Protein AF-A0A9C8KAA1-F1 (afdb_monomer)

Radius of gyration: 42.4 Å; Cα contacts (8 Å, |Δi|>4): 411; chains: 1; bounding box: 83×45×125 Å

Mean predicted aligned error: 14.25 Å

Solvent-accessible surface area (backbone atoms only — not comparable to full-atom values): 15475 Å² total; per-residue (Å²): 101,69,48,82,44,82,51,71,67,42,77,56,26,32,35,48,73,51,78,87,67,56,46,98,90,36,65,62,65,44,56,40,80,81,46,42,42,69,46,98,87,72,51,76,41,62,34,81,91,49,46,88,51,55,89,51,43,42,85,44,63,46,80,50,79,64,45,76,46,78,54,87,80,86,86,78,88,87,74,88,73,95,70,82,70,80,70,76,84,52,64,55,88,84,77,44,46,65,87,66,56,39,65,50,73,69,53,65,72,74,44,59,77,81,54,49,54,70,34,51,29,33,41,50,18,53,58,38,42,52,50,53,55,51,53,46,73,76,68,61,43,71,90,31,21,45,78,79,38,88,54,101,55,38,38,31,34,28,30,45,29,37,45,65,68,62,44,79,47,77,44,76,50,58,45,101,83,73,41,77,44,99,70,78,43,71,50,74,52,74,46,51,60,47,79,42,85,75,47,65,30,12,20,63,86,72,50,42,81,92,39,50,57,39,68,42,50,59,22,67,16,49,70,48,27,49,51,50,50,54,50,51,53,50,56,49,46,52,64,53,50,57,39,40,28,29,27,76,90,54,84,54,79,44,71,38,79,53,88,128

Structure (mmCIF, N/CA/C/O backbone):
data_AF-A0A9C8KAA1-F1
#
_entry.id   AF-A0A9C8KAA1-F1
#
loop_
_atom_site.group_PDB
_atom_site.id
_atom_site.type_symbol
_atom_site.label_atom_id
_atom_site.label_alt_id
_atom_site.label_comp_id
_atom_site.label_asym_id
_atom_site.label_entity_id
_atom_site.label_seq_id
_atom_site.pdbx_PDB_ins_code
_atom_site.Cartn_x
_atom_site.Cartn_y
_atom_site.Cartn_z
_atom_site.occupancy
_atom_site.B_iso_or_equiv
_atom_site.auth_seq_id
_atom_site.auth_comp_id
_atom_site.auth_asym_id
_atom_site.auth_atom_id
_atom_site.pdbx_PDB_model_num
ATOM 1 N N . MET A 1 1 ? -31.846 -10.246 32.676 1.00 62.78 1 MET A N 1
ATOM 2 C CA . MET A 1 1 ? -30.497 -10.526 33.234 1.00 62.78 1 MET A CA 1
ATOM 3 C C . MET A 1 1 ? -30.621 -10.478 34.757 1.00 62.78 1 MET A C 1
ATOM 5 O O . MET A 1 1 ? -31.473 -9.734 35.224 1.00 62.78 1 MET A O 1
ATOM 9 N N . LYS A 1 2 ? -29.893 -11.291 35.532 1.00 69.31 2 LYS A N 1
ATOM 10 C CA . LYS A 1 2 ? -30.002 -11.294 37.007 1.00 69.31 2 LYS A CA 1
ATOM 11 C C . LYS A 1 2 ? -28.698 -10.791 37.616 1.00 69.31 2 LYS A C 1
ATOM 13 O O . LYS A 1 2 ? -27.635 -11.246 37.199 1.00 69.31 2 LYS A O 1
ATOM 18 N N . LYS A 1 3 ? -28.777 -9.858 38.564 1.00 75.88 3 LYS A N 1
ATOM 19 C CA . LYS A 1 3 ? -27.616 -9.391 39.329 1.00 75.88 3 LYS A CA 1
ATOM 20 C C . LYS A 1 3 ? -27.460 -10.276 40.560 1.00 75.88 3 LYS A C 1
ATOM 22 O O . LYS A 1 3 ? -28.444 -10.531 41.247 1.00 75.88 3 LYS A O 1
ATOM 27 N N . ILE A 1 4 ? -26.238 -10.726 40.836 1.00 79.25 4 ILE A N 1
ATOM 28 C CA . ILE A 1 4 ? -25.913 -11.382 42.106 1.00 79.25 4 ILE A CA 1
ATOM 29 C C . ILE A 1 4 ? -25.674 -10.277 43.131 1.00 79.25 4 ILE A C 1
ATOM 31 O O . ILE A 1 4 ? -24.762 -9.463 42.961 1.00 79.25 4 ILE A O 1
ATOM 35 N N . VAL A 1 5 ? -26.500 -10.235 44.171 1.00 81.19 5 VAL A N 1
ATOM 36 C CA . VAL A 1 5 ? -26.322 -9.330 45.305 1.00 81.19 5 VAL A CA 1
ATOM 37 C C . VAL A 1 5 ? -25.808 -10.150 46.480 1.00 81.19 5 VAL A C 1
ATOM 39 O O . VAL A 1 5 ? -26.487 -11.062 46.953 1.00 81.19 5 VAL A O 1
ATOM 42 N N . ARG A 1 6 ? -24.587 -9.829 46.928 1.00 80.00 6 ARG A N 1
ATOM 43 C CA . ARG A 1 6 ? -23.978 -10.466 48.098 1.00 80.00 6 ARG A CA 1
ATOM 44 C C . ARG A 1 6 ? -24.681 -9.997 49.358 1.00 80.00 6 ARG A C 1
ATOM 46 O O . ARG A 1 6 ? -24.763 -8.793 49.598 1.00 80.00 6 ARG A O 1
ATOM 53 N N . GLN A 1 7 ? -25.167 -10.944 50.146 1.00 80.56 7 GLN A N 1
ATOM 54 C CA . GLN A 1 7 ? -25.784 -10.647 51.432 1.00 80.56 7 GLN A CA 1
ATOM 55 C C . GLN A 1 7 ? -24.721 -10.563 52.538 1.00 80.56 7 GLN A C 1
ATOM 57 O O . GLN A 1 7 ? -23.692 -11.240 52.443 1.00 80.56 7 GLN A O 1
ATOM 62 N N . PRO A 1 8 ? -24.924 -9.722 53.569 1.00 83.44 8 PRO A N 1
ATOM 63 C CA . PRO A 1 8 ? -24.050 -9.716 54.735 1.00 83.44 8 PRO A CA 1
ATOM 64 C C . PRO A 1 8 ? -24.101 -11.072 55.454 1.00 83.44 8 PRO A C 1
ATOM 66 O O . PRO A 1 8 ? -25.088 -11.802 5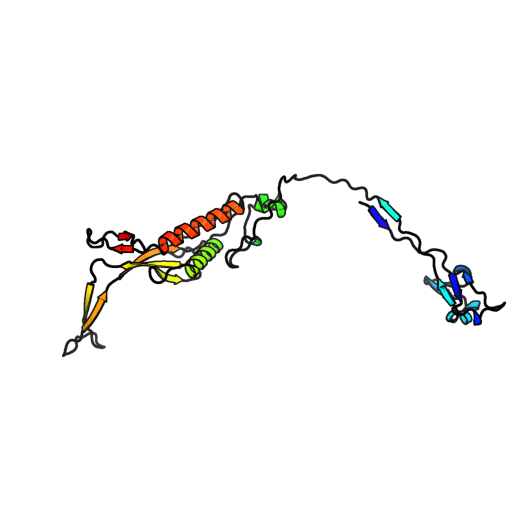5.377 1.00 83.44 8 PRO A O 1
ATOM 69 N N . ASN A 1 9 ? -23.030 -11.417 56.167 1.00 84.25 9 ASN A N 1
ATOM 70 C CA . ASN A 1 9 ? -23.061 -12.585 57.042 1.00 84.25 9 ASN A CA 1
ATOM 71 C C . ASN A 1 9 ? -23.990 -12.319 58.238 1.00 84.25 9 ASN A C 1
ATOM 73 O O . ASN A 1 9 ? -24.192 -11.176 58.647 1.00 84.25 9 ASN A O 1
ATOM 77 N N . ILE A 1 10 ? -24.531 -13.388 58.814 1.00 82.69 10 ILE A N 1
ATOM 78 C CA . ILE A 1 10 ? -25.394 -13.344 59.999 1.00 82.69 10 ILE A CA 1
ATOM 79 C C . ILE A 1 10 ? -24.749 -14.110 61.156 1.00 82.69 10 ILE A C 1
ATOM 81 O O . ILE A 1 10 ? -23.737 -14.787 60.983 1.00 82.69 10 ILE A O 1
ATOM 85 N N . ASN A 1 11 ? -25.332 -14.005 62.353 1.00 82.75 11 ASN A N 1
ATOM 86 C CA . ASN A 1 11 ? -24.913 -14.757 63.545 1.00 82.75 11 ASN A CA 1
ATOM 87 C C . ASN A 1 11 ? -23.426 -14.599 63.904 1.00 82.75 11 ASN A C 1
ATOM 89 O O . ASN A 1 11 ? -22.717 -15.584 64.132 1.00 82.75 11 ASN A O 1
ATOM 93 N N . HIS A 1 12 ? -22.954 -13.354 63.962 1.00 84.81 12 HIS A N 1
ATOM 94 C CA . HIS A 1 12 ? -21.607 -13.057 64.434 1.00 84.81 12 HIS A CA 1
ATOM 95 C C . HIS A 1 12 ? -21.445 -13.451 65.910 1.00 84.81 12 HIS A C 1
ATOM 97 O O . HIS A 1 12 ? -22.167 -12.962 66.786 1.00 84.81 12 HIS A O 1
ATOM 103 N N . ARG A 1 13 ? -20.481 -14.326 66.184 1.00 87.19 13 ARG A N 1
ATOM 104 C CA . ARG A 1 13 ? -20.179 -14.872 67.512 1.00 87.19 13 ARG A CA 1
ATOM 105 C C . ARG A 1 13 ? -18.686 -15.129 67.650 1.00 87.19 13 ARG A C 1
ATOM 107 O O . ARG A 1 13 ? -17.989 -15.293 66.654 1.00 87.19 13 ARG A O 1
ATOM 114 N N . PHE A 1 14 ? -18.216 -15.194 68.880 1.00 86.38 14 PHE A N 1
ATOM 115 C CA . PHE A 1 14 ? -16.848 -15.550 69.211 1.00 86.38 14 PHE A CA 1
ATOM 116 C C . PHE A 1 14 ? -16.830 -16.971 69.764 1.00 86.38 14 PHE A C 1
ATOM 118 O O . PHE A 1 1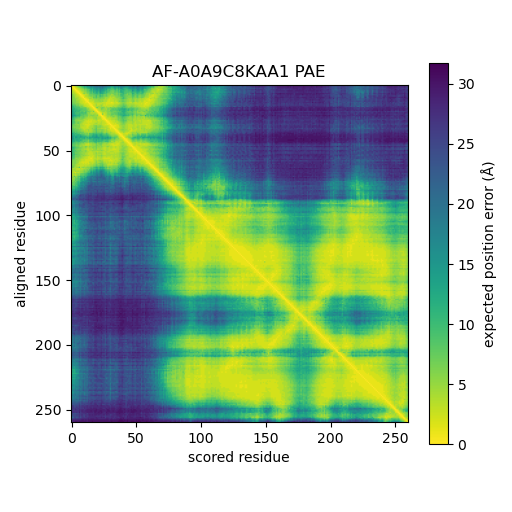4 ? -17.524 -17.268 70.735 1.00 86.38 14 PHE A O 1
ATOM 125 N N . GLU A 1 15 ? -16.077 -17.857 69.118 1.00 88.25 15 GLU A N 1
ATOM 126 C CA . GLU A 1 15 ? -15.899 -19.249 69.539 1.00 88.25 15 GLU A CA 1
ATOM 127 C C . GLU A 1 15 ? -14.488 -19.443 70.094 1.00 88.25 15 GLU A C 1
ATOM 129 O O . GLU A 1 15 ? -13.522 -18.914 69.544 1.00 88.25 15 GLU A O 1
ATOM 134 N N . LEU A 1 16 ? -14.370 -20.185 71.192 1.00 87.50 16 LEU A N 1
ATOM 135 C CA . LEU A 1 16 ? -13.090 -20.456 71.844 1.00 87.50 16 LEU A CA 1
ATOM 136 C C . LEU A 1 16 ? -12.161 -21.253 70.906 1.00 87.50 16 LEU A C 1
ATOM 138 O O . LEU A 1 16 ? -12.577 -22.252 70.321 1.00 87.50 16 LEU A O 1
ATOM 142 N N . VAL A 1 17 ? -10.895 -20.843 70.782 1.00 85.06 17 VAL A N 1
ATOM 143 C CA . VAL A 1 17 ? -9.924 -21.469 69.857 1.00 85.06 17 VAL A CA 1
ATOM 144 C C . VAL A 1 17 ? -9.536 -22.881 70.296 1.00 85.06 17 VAL A C 1
ATOM 146 O O . VAL A 1 17 ? -9.307 -23.757 69.465 1.00 85.06 17 VAL A O 1
ATOM 149 N N . SER A 1 18 ? -9.462 -23.118 71.608 1.00 81.69 18 SER A N 1
ATOM 150 C CA . SER A 1 18 ? -9.147 -24.434 72.164 1.00 81.69 18 SER A CA 1
ATOM 151 C C . SER A 1 18 ? -10.084 -24.784 73.308 1.00 81.69 18 SER A C 1
ATOM 153 O O . SER A 1 18 ? -10.077 -24.130 74.352 1.00 81.69 18 SER A O 1
ATOM 155 N N . ASP A 1 19 ? -10.815 -25.886 73.142 1.00 76.62 19 ASP A N 1
ATOM 156 C CA . ASP A 1 19 ? -11.744 -26.443 74.134 1.00 76.62 19 ASP A CA 1
ATOM 157 C C . ASP A 1 19 ? -11.084 -26.756 75.490 1.00 76.62 19 ASP A C 1
ATOM 159 O O . ASP A 1 19 ? -11.777 -26.895 76.496 1.00 76.62 19 ASP A O 1
ATOM 163 N N . SER A 1 20 ? -9.748 -26.832 75.549 1.00 77.19 20 SER A N 1
ATOM 164 C CA . SER A 1 20 ? -8.984 -27.032 76.787 1.00 77.19 20 SER A CA 1
ATOM 165 C C . SER A 1 20 ? -9.116 -25.888 77.795 1.00 77.19 20 SER A C 1
ATOM 167 O O . SER A 1 20 ? -8.870 -26.101 78.978 1.00 77.19 20 SER A O 1
ATOM 169 N N . PHE A 1 21 ? -9.461 -24.681 77.336 1.00 74.00 21 PHE A N 1
ATOM 170 C CA . PHE A 1 21 ? -9.622 -23.500 78.192 1.00 74.00 21 PHE A CA 1
ATOM 171 C C . PHE A 1 21 ? -11.071 -23.273 78.636 1.00 74.00 21 PHE A C 1
ATOM 173 O O . PHE A 1 21 ? -11.336 -22.319 79.363 1.00 74.00 21 PHE A O 1
ATOM 180 N N . ALA A 1 22 ? -12.008 -24.132 78.219 1.00 79.69 22 ALA A N 1
ATOM 181 C CA . ALA A 1 22 ? -13.409 -23.996 78.587 1.00 79.69 22 ALA A CA 1
ATOM 182 C C . ALA A 1 22 ? -13.599 -24.248 80.091 1.00 79.69 22 ALA A C 1
ATOM 184 O O . ALA A 1 22 ? -13.276 -25.321 80.606 1.00 79.69 22 ALA A O 1
ATOM 185 N N . SER A 1 23 ? -14.163 -23.267 80.790 1.00 80.38 23 SER A N 1
ATOM 186 C CA . SER A 1 23 ? -14.472 -23.335 82.220 1.00 80.38 23 SER A CA 1
ATOM 187 C C . SER A 1 23 ? -15.844 -22.711 82.489 1.00 80.38 23 SER A C 1
ATOM 189 O O . SER A 1 23 ? -16.498 -22.225 81.567 1.00 80.38 23 SER A O 1
ATOM 191 N N . SER A 1 24 ? -16.307 -22.719 83.742 1.00 74.62 24 SER A N 1
ATOM 192 C CA . SER A 1 24 ? -17.530 -21.994 84.124 1.00 74.62 24 SER A CA 1
ATOM 193 C C . SER A 1 24 ? -17.455 -20.500 83.801 1.00 74.62 24 SER A C 1
ATOM 195 O O . SER A 1 24 ? -18.481 -19.891 83.516 1.00 74.62 24 SER A O 1
ATOM 197 N N . ASP A 1 25 ? -16.242 -19.946 83.812 1.00 76.44 25 ASP A N 1
ATOM 198 C CA . ASP A 1 25 ? -15.978 -18.514 83.672 1.00 76.44 25 ASP A CA 1
ATOM 199 C C . ASP A 1 25 ? -15.564 -18.147 82.233 1.00 76.44 25 ASP A C 1
ATOM 201 O O . ASP A 1 25 ? -15.558 -16.977 81.860 1.00 76.44 25 ASP A O 1
ATOM 205 N N . ILE A 1 26 ? -15.237 -19.151 81.407 1.00 82.38 26 ILE A N 1
ATOM 206 C CA . ILE A 1 26 ? -14.830 -19.009 80.004 1.00 82.38 26 ILE A CA 1
ATOM 207 C C . ILE A 1 26 ? -15.801 -19.832 79.136 1.00 82.38 26 ILE A C 1
ATOM 209 O O . ILE A 1 26 ? -15.566 -21.026 78.900 1.00 82.38 26 ILE A O 1
ATOM 213 N N . PRO A 1 27 ? -16.919 -19.227 78.689 1.00 83.00 27 PRO A N 1
ATOM 214 C CA . PRO A 1 27 ? -17.934 -19.917 77.900 1.00 83.00 27 PRO A CA 1
ATOM 215 C C . PRO A 1 27 ? -17.410 -20.307 76.513 1.00 83.00 27 PRO A C 1
ATOM 217 O O . PRO A 1 27 ? -16.608 -19.623 75.905 1.00 83.00 27 PRO A O 1
ATOM 220 N N . ARG A 1 28 ? -17.904 -21.405 75.937 1.00 85.00 28 ARG A N 1
ATOM 221 C CA . ARG A 1 28 ? -17.419 -21.859 74.615 1.00 85.00 28 ARG A CA 1
ATOM 222 C C . ARG A 1 28 ? -17.786 -20.920 73.465 1.00 85.00 28 ARG A C 1
ATOM 224 O O . ARG A 1 28 ? -17.079 -20.871 72.461 1.00 85.00 28 ARG A O 1
ATOM 231 N N . VAL A 1 29 ? -18.913 -20.225 73.597 1.00 85.94 29 VAL A N 1
ATOM 232 C CA . VAL A 1 29 ? -19.469 -19.343 72.571 1.00 85.94 29 VAL A CA 1
ATOM 233 C C . VAL A 1 29 ? -19.971 -18.074 73.242 1.00 85.94 29 VAL A C 1
ATOM 235 O O . VAL A 1 29 ? -20.737 -18.152 74.200 1.00 85.94 29 VAL A O 1
ATOM 238 N N . MET A 1 30 ? -19.566 -16.923 72.712 1.00 85.12 30 MET A N 1
ATOM 239 C CA . MET A 1 30 ? -20.003 -15.605 73.169 1.00 85.12 30 MET A CA 1
ATOM 240 C C . MET A 1 30 ? -20.663 -14.836 72.015 1.00 85.12 30 MET A C 1
ATOM 242 O O . MET A 1 30 ? -20.053 -14.688 70.950 1.00 85.12 30 MET A O 1
ATOM 246 N N . PRO A 1 31 ? -21.900 -14.337 72.168 1.00 86.44 31 PRO A N 1
ATOM 247 C CA . PRO A 1 31 ? -22.550 -13.530 71.140 1.00 86.44 31 PRO A CA 1
ATOM 248 C C . PRO A 1 31 ? -21.834 -12.186 70.960 1.00 86.44 31 PRO A C 1
ATOM 250 O O . PRO A 1 31 ? -21.596 -11.479 71.935 1.00 86.44 31 PRO A O 1
ATOM 253 N N . LYS A 1 32 ? -21.542 -11.777 69.715 1.00 83.69 32 LYS A N 1
ATOM 254 C CA . LYS A 1 32 ? -20.772 -10.545 69.431 1.00 83.69 32 LYS A CA 1
ATOM 255 C C . LYS A 1 32 ? -21.352 -9.291 70.100 1.00 83.69 32 LYS A C 1
ATOM 257 O O . LYS A 1 32 ? -20.594 -8.466 70.594 1.00 83.69 32 LYS A O 1
ATOM 262 N N . HIS A 1 33 ? -22.677 -9.166 70.141 1.00 82.62 33 HIS A N 1
ATOM 263 C CA . HIS A 1 33 ? -23.380 -8.014 70.719 1.00 82.62 33 HIS A CA 1
ATOM 264 C C . HIS A 1 33 ? -23.272 -7.917 72.253 1.00 82.62 33 HIS A C 1
ATOM 266 O O . HIS A 1 33 ? -23.501 -6.850 72.816 1.00 82.62 33 HIS A O 1
ATOM 272 N N . GLU A 1 34 ? -22.928 -9.009 72.940 1.00 81.62 34 GLU A N 1
ATOM 273 C CA . GLU A 1 34 ? -22.775 -9.012 74.399 1.00 81.62 34 GLU A CA 1
ATOM 274 C C . GLU A 1 34 ? -21.376 -8.570 74.828 1.00 81.62 34 GLU A C 1
ATOM 276 O O . GLU A 1 34 ? -21.235 -7.920 75.863 1.00 81.62 34 GLU A O 1
ATOM 281 N N . ILE A 1 35 ? -20.358 -8.869 74.018 1.00 83.31 35 ILE A N 1
ATOM 282 C CA . ILE A 1 35 ? -18.942 -8.660 74.359 1.00 83.31 35 ILE A CA 1
ATOM 283 C C . ILE A 1 35 ? -18.282 -7.495 73.642 1.00 83.31 35 ILE A C 1
ATOM 285 O O . ILE A 1 35 ? -17.230 -7.044 74.088 1.00 83.31 35 ILE A O 1
ATOM 289 N N . MET A 1 36 ? -18.868 -7.006 72.553 1.00 82.06 36 MET A N 1
ATOM 290 C CA . MET A 1 36 ? -18.344 -5.853 71.833 1.00 82.06 36 MET A CA 1
ATOM 291 C C . MET A 1 36 ? -19.140 -4.600 72.176 1.00 82.06 36 MET A C 1
ATOM 293 O O . MET A 1 36 ? -20.358 -4.648 72.353 1.00 82.06 36 MET A O 1
ATOM 297 N N . GLU A 1 37 ? -18.439 -3.482 72.254 1.00 84.00 37 GLU A N 1
ATOM 298 C CA . GLU A 1 37 ? -19.003 -2.142 72.337 1.00 84.00 37 GLU A CA 1
ATOM 299 C C . GLU A 1 37 ? -18.506 -1.305 71.162 1.00 84.00 37 GLU A C 1
ATOM 301 O O . GLU A 1 37 ? -17.410 -1.519 70.633 1.00 84.00 37 GLU A O 1
ATOM 306 N N . GLU A 1 38 ? -19.354 -0.384 70.724 1.00 80.81 38 GLU A N 1
ATOM 307 C CA . GLU A 1 38 ? -19.032 0.577 69.682 1.00 80.81 38 GLU A CA 1
ATOM 308 C C . GLU A 1 38 ? -18.882 1.947 70.341 1.00 80.81 38 GLU A C 1
ATOM 310 O O . GLU A 1 38 ? -19.811 2.438 70.984 1.00 80.81 38 GLU A O 1
ATOM 315 N N . ASN A 1 39 ? -17.696 2.540 70.217 1.00 75.75 39 ASN A N 1
ATOM 316 C CA . ASN A 1 39 ? -17.434 3.882 70.731 1.00 75.75 39 ASN A CA 1
ATOM 317 C C . ASN A 1 39 ? -18.040 4.947 69.802 1.00 75.75 39 ASN A C 1
ATOM 319 O O . ASN A 1 39 ? -18.341 4.666 68.644 1.00 75.75 39 ASN A O 1
ATOM 323 N N . GLU A 1 40 ? -18.155 6.191 70.280 1.00 71.81 40 GLU A N 1
ATOM 324 C CA . GLU A 1 40 ? -18.738 7.325 69.531 1.00 71.81 40 GLU A CA 1
ATOM 325 C C . GLU A 1 40 ? -18.075 7.578 68.159 1.00 71.81 40 GLU A C 1
ATOM 327 O O . GLU A 1 40 ? -18.718 8.094 67.247 1.00 71.81 40 GLU A O 1
ATOM 332 N N . ASP A 1 41 ? -16.825 7.138 67.983 1.00 72.31 41 ASP A N 1
ATOM 333 C CA . ASP A 1 41 ? -16.061 7.218 66.731 1.00 72.31 41 ASP A CA 1
ATOM 334 C C . ASP A 1 41 ? -16.295 6.027 65.767 1.00 72.31 41 ASP A C 1
ATOM 336 O O . ASP A 1 41 ? -15.579 5.877 64.774 1.00 72.31 41 ASP A O 1
ATOM 340 N N . GLY A 1 42 ? -17.253 5.136 66.054 1.00 68.19 42 GLY A N 1
ATOM 341 C CA . GLY A 1 42 ? -17.556 3.945 65.241 1.00 68.19 42 GLY A CA 1
ATOM 342 C C . GLY A 1 42 ? -16.530 2.811 65.373 1.00 68.19 42 GLY A C 1
ATOM 343 O O . GLY A 1 42 ? -16.501 1.877 64.566 1.00 68.19 42 GLY A O 1
ATOM 344 N N . TYR A 1 43 ? -15.647 2.879 66.374 1.00 71.62 43 TYR A N 1
ATOM 345 C CA . TYR A 1 43 ? -14.683 1.817 66.650 1.00 71.62 43 TYR A CA 1
ATOM 346 C C . TYR A 1 43 ? -15.344 0.702 67.463 1.00 71.62 43 TYR A C 1
ATOM 348 O O . TYR A 1 43 ? -15.742 0.917 68.607 1.00 71.62 43 TYR A O 1
ATOM 356 N N . CYS A 1 44 ? -15.421 -0.495 66.880 1.00 74.12 44 CYS A N 1
ATOM 357 C CA . CYS A 1 44 ? -15.918 -1.695 67.549 1.00 74.12 44 CYS A CA 1
ATOM 358 C C . CYS A 1 44 ? -14.772 -2.417 68.278 1.00 74.12 44 CYS A C 1
ATOM 360 O O . CYS A 1 44 ? -13.857 -2.940 67.636 1.00 74.12 44 CYS A O 1
ATOM 362 N N . GLY A 1 45 ? -14.834 -2.477 69.608 1.00 81.44 45 GLY A N 1
ATOM 363 C CA . GLY A 1 45 ? -13.850 -3.153 70.455 1.00 81.44 45 GLY A CA 1
ATOM 364 C C . GLY A 1 45 ? -14.499 -4.114 71.447 1.00 81.44 45 GLY A C 1
ATOM 365 O O . GLY A 1 45 ? -15.702 -4.062 71.676 1.00 81.44 45 GLY A O 1
ATOM 366 N N . TRP A 1 46 ? -13.704 -5.003 72.045 1.00 84.38 46 TRP A N 1
ATOM 367 C CA . TRP A 1 46 ? -14.162 -5.792 73.191 1.00 84.38 46 TRP A CA 1
ATOM 368 C C . TRP A 1 46 ? -14.386 -4.865 74.386 1.00 84.38 46 TRP A C 1
ATOM 370 O O . TRP A 1 46 ? -13.504 -4.057 74.690 1.00 84.38 46 TRP A O 1
ATOM 380 N N . LYS A 1 47 ? -15.511 -5.036 75.085 1.00 84.69 47 LYS A N 1
ATOM 381 C CA . LYS A 1 47 ? -15.787 -4.372 76.364 1.00 84.69 47 LYS A CA 1
ATOM 382 C C . LYS A 1 47 ? -14.648 -4.627 77.342 1.00 84.69 47 LYS A C 1
ATOM 384 O O . LYS A 1 47 ? -14.076 -5.723 77.361 1.00 84.69 47 LYS A O 1
ATOM 389 N N . GLU A 1 48 ? -14.347 -3.644 78.185 1.00 81.94 48 GLU A N 1
ATOM 390 C CA . GLU A 1 48 ? -13.231 -3.722 79.139 1.00 81.94 48 GLU A CA 1
ATOM 391 C C . GLU A 1 48 ? -13.263 -4.996 79.999 1.00 81.94 48 GLU A C 1
ATOM 393 O O . GLU A 1 48 ? -12.225 -5.630 80.200 1.00 81.94 48 GLU A O 1
ATOM 398 N N . GLU A 1 49 ? -14.459 -5.432 80.403 1.00 83.06 49 GLU A N 1
ATOM 399 C CA . GLU A 1 49 ? -14.696 -6.638 81.205 1.00 83.06 49 GLU A CA 1
ATOM 400 C C . GLU A 1 49 ? -14.200 -7.922 80.523 1.00 83.06 49 GLU A C 1
ATOM 402 O O . GLU A 1 49 ? -13.686 -8.816 81.190 1.00 83.06 49 GLU A O 1
ATOM 407 N N . PHE A 1 50 ? -14.282 -8.006 79.192 1.00 82.19 50 PHE A N 1
ATOM 408 C CA . PHE A 1 50 ? -13.948 -9.207 78.416 1.00 82.19 50 PHE A CA 1
ATOM 409 C C . PHE A 1 50 ? -12.632 -9.085 77.641 1.00 82.19 50 PHE A C 1
ATOM 411 O O . PHE A 1 50 ? -12.187 -10.040 77.006 1.00 82.19 50 PHE A O 1
ATOM 418 N N . LYS A 1 51 ? -11.958 -7.933 77.714 1.00 82.25 51 LYS A N 1
ATOM 419 C CA . LYS A 1 51 ? -10.725 -7.637 76.966 1.00 82.25 51 LYS A CA 1
ATOM 420 C C . LYS A 1 51 ? -9.593 -8.634 77.234 1.00 82.25 51 LYS A C 1
ATOM 422 O O . LYS A 1 51 ? -8.806 -8.942 76.344 1.00 82.25 51 LYS A O 1
ATOM 427 N N . HIS A 1 52 ? -9.536 -9.177 78.448 1.00 81.88 52 HIS A N 1
ATOM 428 C CA . HIS A 1 52 ? -8.557 -10.188 78.851 1.00 81.88 52 HIS A CA 1
ATOM 429 C C . HIS A 1 52 ? -8.759 -11.555 78.167 1.00 81.88 52 HIS A C 1
ATOM 431 O O . HIS A 1 52 ? -7.823 -12.349 78.114 1.00 81.88 52 HIS A O 1
ATOM 437 N N . LEU A 1 53 ? -9.951 -11.819 77.621 1.00 83.06 53 LEU A N 1
ATOM 438 C CA . LEU A 1 53 ? -10.295 -13.059 76.920 1.00 83.06 53 LEU A CA 1
ATOM 439 C C . LEU A 1 53 ? -10.097 -12.965 75.404 1.00 83.06 53 LEU A C 1
ATOM 441 O O . LEU A 1 53 ? -10.154 -13.987 74.729 1.00 83.06 53 LEU A O 1
ATOM 445 N N . GLN A 1 54 ? -9.828 -11.776 74.860 1.00 82.50 54 GLN A N 1
ATOM 446 C CA . GLN A 1 54 ? -9.789 -11.514 73.417 1.00 82.50 54 GLN A CA 1
ATOM 447 C C . GLN A 1 54 ? -8.884 -12.479 72.629 1.00 82.50 54 GLN A C 1
ATOM 449 O O . GLN A 1 54 ? -9.220 -12.862 71.514 1.00 82.50 54 GLN A O 1
ATOM 454 N N . SER A 1 55 ? -7.740 -12.881 73.190 1.00 84.56 55 SER A N 1
ATOM 455 C CA . SER A 1 55 ? -6.784 -13.778 72.525 1.00 84.56 55 SER A CA 1
ATOM 456 C C . SER A 1 55 ? -7.218 -15.247 72.487 1.00 84.56 55 SER A C 1
ATOM 458 O O . SER A 1 55 ? -6.602 -16.037 71.774 1.00 84.56 55 SER A O 1
ATOM 460 N N . LEU A 1 56 ? -8.247 -15.626 73.253 1.00 85.06 56 LEU A N 1
ATOM 461 C CA . LEU A 1 56 ? -8.719 -17.006 73.381 1.00 85.06 56 LEU A CA 1
ATOM 462 C C . LEU A 1 56 ? -9.858 -17.350 72.415 1.00 85.06 56 LEU A C 1
ATOM 464 O O . LEU A 1 56 ? -10.222 -18.523 72.326 1.00 85.06 56 LEU A O 1
ATOM 468 N N . TYR A 1 57 ? -10.418 -16.365 71.708 1.00 86.94 57 TYR A N 1
ATOM 469 C CA . TYR A 1 57 ? -11.593 -16.542 70.857 1.00 86.94 57 TYR A CA 1
ATOM 470 C C . TYR A 1 57 ? -11.358 -16.075 69.419 1.00 86.94 57 TYR A C 1
ATOM 472 O O . TYR A 1 57 ? -10.674 -15.086 69.167 1.00 86.94 57 TYR A O 1
ATOM 480 N N . GLU A 1 58 ? -12.016 -16.749 68.480 1.00 87.50 58 GLU A N 1
ATOM 481 C CA . GLU A 1 58 ? -12.072 -16.395 67.063 1.00 87.50 58 GLU A CA 1
ATOM 482 C C . GLU A 1 58 ? -13.488 -15.970 66.660 1.00 87.50 58 GLU A C 1
ATOM 484 O O . GLU A 1 58 ? -14.477 -16.608 67.029 1.00 87.50 58 GLU A O 1
ATOM 489 N N . GLU A 1 59 ? -13.597 -14.897 65.870 1.00 86.88 59 GLU A N 1
ATOM 490 C CA . GLU A 1 59 ? -14.883 -14.465 65.319 1.00 86.88 59 GLU A CA 1
ATOM 491 C C . GLU A 1 59 ? -15.335 -15.426 64.210 1.00 86.88 59 GLU A C 1
ATOM 493 O O . GLU A 1 59 ? -14.667 -15.591 63.186 1.00 86.88 59 GLU A O 1
ATOM 498 N N . LYS A 1 60 ? -16.520 -16.016 64.384 1.00 87.88 60 LYS A N 1
ATOM 499 C CA . LYS A 1 60 ? -17.218 -16.793 63.360 1.00 87.88 60 LYS A CA 1
ATOM 500 C C . LYS A 1 60 ? -18.546 -16.141 63.002 1.00 87.88 60 LYS A C 1
ATOM 502 O O . LYS A 1 60 ? -19.204 -15.501 63.820 1.00 87.88 60 LYS A O 1
ATOM 507 N N . SER A 1 61 ? -18.934 -16.305 61.745 1.00 87.75 61 SER A N 1
ATOM 508 C CA . SER A 1 61 ? -20.210 -15.833 61.210 1.00 87.75 61 SER A CA 1
ATOM 509 C C . SER A 1 61 ? -20.742 -16.829 60.188 1.00 87.75 61 SER A C 1
ATOM 511 O O . SER A 1 61 ? -19.971 -17.554 59.551 1.00 87.75 61 SER A O 1
ATOM 513 N N . ASP A 1 62 ? -22.060 -16.863 60.037 1.00 87.50 62 ASP A N 1
ATOM 514 C CA . ASP A 1 62 ? -22.734 -17.745 59.096 1.00 87.50 62 ASP A CA 1
ATOM 515 C C . ASP A 1 62 ? -22.971 -16.983 57.786 1.00 87.50 62 ASP A C 1
ATOM 517 O O . ASP A 1 62 ? -23.516 -15.876 57.771 1.00 87.50 62 ASP A O 1
ATOM 521 N N . LYS A 1 63 ? -22.547 -17.568 56.661 1.00 83.81 63 LYS A N 1
ATOM 522 C CA . LYS A 1 63 ? -22.743 -16.968 55.335 1.00 83.81 63 LYS A CA 1
ATOM 523 C C . LYS A 1 63 ? -24.196 -17.125 54.901 1.00 83.81 63 LYS A C 1
ATOM 525 O O . LYS A 1 63 ? -24.722 -18.238 54.914 1.00 83.81 63 LYS A O 1
ATOM 530 N N . GLN A 1 64 ? -24.818 -16.037 54.460 1.00 81.69 64 GLN A N 1
ATOM 531 C CA . GLN A 1 64 ? -26.117 -16.100 53.792 1.00 81.69 64 GLN A CA 1
ATOM 532 C C . GLN A 1 64 ? -25.942 -16.413 52.298 1.00 81.69 64 GLN A C 1
ATOM 534 O O . GLN A 1 64 ? -24.939 -16.009 51.705 1.00 81.69 64 GLN A O 1
ATOM 539 N N . PRO A 1 65 ? -26.883 -17.146 51.676 1.00 82.44 65 PRO A N 1
ATOM 540 C CA . PRO A 1 65 ? -26.858 -17.362 50.237 1.00 82.44 65 PRO A CA 1
ATOM 541 C C . PRO A 1 65 ? -27.132 -16.049 49.492 1.00 82.44 65 PRO A C 1
ATOM 543 O O . PRO A 1 65 ? -28.016 -15.282 49.870 1.00 82.44 65 PRO A O 1
ATOM 546 N N . ASP A 1 66 ? -26.391 -15.808 48.411 1.00 82.88 66 ASP A N 1
ATOM 547 C CA . ASP A 1 66 ? -26.589 -14.632 47.563 1.00 82.88 66 ASP A CA 1
ATOM 548 C C . ASP A 1 66 ? -27.996 -14.625 46.938 1.00 82.88 66 ASP A C 1
ATOM 550 O O . ASP A 1 66 ? -28.517 -15.665 46.520 1.00 82.88 66 ASP A O 1
ATOM 554 N N . ILE A 1 67 ? -28.593 -13.436 46.813 1.00 82.44 67 ILE A N 1
ATOM 555 C CA . ILE A 1 67 ? -29.903 -13.261 46.174 1.00 82.44 67 ILE A CA 1
ATOM 556 C C . ILE A 1 67 ? -29.717 -12.818 44.722 1.00 82.44 67 ILE A C 1
ATOM 558 O O . ILE A 1 67 ? -28.850 -12.006 44.390 1.00 82.44 67 ILE A O 1
ATOM 562 N N . LEU A 1 68 ? -30.558 -13.367 43.843 1.00 79.69 68 LEU A N 1
ATOM 563 C CA . LEU A 1 68 ? -30.639 -12.970 42.444 1.00 79.69 68 LEU A CA 1
ATOM 564 C C . LEU A 1 68 ? -31.769 -11.963 42.243 1.00 79.69 68 LEU A C 1
ATOM 566 O O . LEU A 1 68 ? -32.940 -12.341 42.207 1.00 79.69 68 LEU A O 1
ATOM 570 N N . GLU A 1 69 ? -31.411 -10.704 42.030 1.00 79.69 69 GLU A N 1
ATOM 571 C CA . GLU A 1 69 ? -32.380 -9.661 41.697 1.00 79.69 69 GLU A CA 1
ATOM 572 C C . GLU A 1 69 ? -32.580 -9.578 40.173 1.00 79.69 69 GLU A C 1
ATOM 574 O O . GLU A 1 69 ? -31.596 -9.552 39.415 1.00 79.69 69 GLU A O 1
ATOM 579 N N . PRO A 1 70 ? -33.835 -9.572 39.683 1.00 77.75 70 PRO A N 1
ATOM 580 C CA . PRO A 1 70 ? -34.112 -9.378 38.268 1.00 77.75 70 PRO A CA 1
ATOM 581 C C . PRO A 1 70 ? -33.803 -7.932 37.871 1.00 77.75 70 PRO A C 1
ATOM 583 O O . PRO A 1 70 ? -34.330 -6.988 38.448 1.00 77.75 70 PRO A O 1
ATOM 586 N N . ILE A 1 71 ? -32.953 -7.761 36.858 1.00 78.75 71 ILE A N 1
ATOM 587 C CA . ILE A 1 71 ? -32.739 -6.459 36.227 1.00 78.75 71 ILE A CA 1
ATOM 588 C C . ILE A 1 71 ? -33.801 -6.303 35.144 1.00 78.75 71 ILE A C 1
ATOM 590 O O . ILE A 1 71 ? -33.758 -7.019 34.134 1.00 78.75 71 ILE A O 1
ATOM 594 N N . GLU A 1 72 ? -34.725 -5.369 35.350 1.00 77.31 72 GLU A N 1
ATOM 595 C CA . GLU A 1 72 ? -35.629 -4.912 34.300 1.00 77.31 72 GLU A CA 1
ATOM 596 C C . GLU A 1 72 ? -34.903 -3.909 33.405 1.00 77.31 72 GLU A C 1
ATOM 598 O O . GLU A 1 72 ? -34.361 -2.907 33.868 1.00 77.31 72 GLU A O 1
ATOM 603 N N . PHE A 1 73 ? -34.862 -4.196 32.108 1.00 75.56 73 PHE A N 1
ATOM 604 C CA . PHE A 1 73 ? -34.376 -3.264 31.104 1.00 75.56 73 PHE A CA 1
ATOM 605 C C . PHE A 1 73 ? -35.202 -3.413 29.834 1.00 75.56 73 PHE A C 1
ATOM 607 O O . PHE A 1 73 ? -35.646 -4.505 29.478 1.00 75.56 73 PHE A O 1
ATOM 614 N N . THR A 1 74 ? -35.366 -2.301 29.132 1.00 77.19 74 THR A N 1
ATOM 615 C CA . THR A 1 74 ? -35.954 -2.249 27.799 1.00 77.19 74 THR A CA 1
ATOM 616 C C . THR A 1 74 ? -34.839 -2.003 26.800 1.00 77.19 74 THR A C 1
ATOM 618 O O . THR A 1 74 ? -34.062 -1.063 26.965 1.00 77.19 74 THR A O 1
ATOM 621 N N . TYR A 1 75 ? -34.755 -2.823 25.760 1.00 77.94 75 TYR A N 1
ATOM 622 C CA . TYR A 1 75 ? -33.868 -2.568 24.632 1.00 77.94 75 TYR A CA 1
ATOM 623 C C . TYR A 1 75 ? -34.705 -2.188 23.416 1.00 77.94 75 TYR A C 1
ATOM 625 O O . TYR A 1 75 ? -35.846 -2.621 23.268 1.00 77.94 75 TYR A O 1
ATOM 633 N N . THR A 1 76 ? -34.137 -1.350 22.559 1.00 80.94 76 THR A N 1
ATOM 634 C CA . THR A 1 76 ? -34.730 -1.000 21.269 1.00 80.94 76 THR A CA 1
ATOM 635 C C . THR A 1 76 ? -33.772 -1.462 20.186 1.00 80.94 76 THR A C 1
ATOM 637 O O . THR A 1 76 ? -32.594 -1.106 20.213 1.00 80.94 76 THR A O 1
ATOM 640 N N . THR A 1 77 ? -34.256 -2.275 19.252 1.00 79.31 77 THR A N 1
ATOM 641 C CA . THR A 1 77 ? -33.458 -2.720 18.107 1.00 79.31 77 THR A CA 1
ATOM 642 C C . THR A 1 77 ? -33.344 -1.571 17.112 1.00 79.31 77 THR A C 1
ATOM 644 O O . THR A 1 77 ? -34.333 -1.172 16.505 1.00 79.31 77 THR A O 1
ATOM 647 N N . ILE A 1 78 ? -32.139 -1.017 16.971 1.00 76.06 78 ILE A N 1
ATOM 648 C CA . ILE A 1 78 ? -31.862 0.103 16.055 1.00 76.06 78 ILE A CA 1
ATOM 649 C C . ILE A 1 78 ? -31.558 -0.417 14.641 1.00 76.06 78 ILE A C 1
ATOM 651 O O . ILE A 1 78 ? -31.855 0.247 13.652 1.00 76.06 78 ILE A O 1
ATOM 655 N N . LEU A 1 79 ? -30.973 -1.614 14.537 1.00 77.06 79 LEU A N 1
ATOM 656 C CA . LEU A 1 79 ? -30.549 -2.205 13.274 1.00 77.06 79 LEU A CA 1
ATOM 657 C C . LEU A 1 79 ? -30.551 -3.733 13.381 1.00 77.06 79 LEU A C 1
ATOM 659 O O . LEU A 1 79 ? -29.894 -4.290 14.259 1.00 77.06 79 LEU A O 1
ATOM 663 N N . GLU A 1 80 ? -31.241 -4.403 12.462 1.00 76.75 80 GLU A N 1
ATOM 664 C CA . GLU A 1 80 ? -31.121 -5.848 12.267 1.00 76.75 80 GLU A CA 1
ATOM 665 C C . GLU A 1 80 ? -30.147 -6.120 11.123 1.00 76.75 80 GLU A C 1
ATOM 667 O O . GLU A 1 80 ? -30.313 -5.623 10.007 1.00 76.75 80 GLU A O 1
ATOM 672 N N . VAL A 1 81 ? -29.103 -6.894 11.411 1.00 75.44 81 VAL A N 1
ATOM 673 C CA . VAL A 1 81 ? -28.077 -7.261 10.434 1.00 75.44 81 VAL A CA 1
ATOM 674 C C . VAL A 1 81 ? -28.226 -8.756 10.146 1.00 75.44 81 VAL A C 1
ATOM 676 O O . VAL A 1 81 ? -27.997 -9.553 11.054 1.00 75.44 81 VAL A O 1
ATOM 679 N N . PRO A 1 82 ? -28.612 -9.156 8.920 1.00 69.06 82 PRO A N 1
ATOM 680 C CA . PRO A 1 82 ? -28.915 -10.554 8.607 1.00 69.06 82 PRO A CA 1
ATOM 681 C C . PRO A 1 82 ? -27.675 -11.458 8.635 1.00 69.06 82 PRO A C 1
ATOM 683 O O . PRO A 1 82 ? -27.770 -12.611 9.038 1.00 69.06 82 PRO A O 1
ATOM 686 N N . GLU A 1 83 ? -26.506 -10.935 8.254 1.00 70.75 83 GLU A N 1
ATOM 687 C CA . GLU A 1 83 ? -25.222 -11.635 8.342 1.00 70.75 83 GLU A CA 1
ATOM 688 C C . GLU A 1 83 ? -24.106 -10.651 8.700 1.00 70.75 83 GLU A C 1
ATOM 690 O O . GLU A 1 83 ? -23.882 -9.657 8.001 1.00 70.75 83 GLU A O 1
ATOM 695 N N . ILE A 1 84 ? -23.362 -10.954 9.765 1.00 67.19 84 ILE A N 1
ATOM 696 C CA . ILE A 1 84 ? -22.108 -10.266 10.073 1.00 67.19 84 ILE A CA 1
ATOM 697 C C . ILE A 1 84 ? -21.007 -10.979 9.297 1.00 67.19 84 ILE A C 1
ATOM 699 O O . ILE A 1 84 ? -20.513 -12.032 9.700 1.00 67.19 84 ILE A O 1
ATOM 703 N N . LYS A 1 85 ? -20.623 -10.400 8.162 1.00 64.31 85 LYS A N 1
ATOM 704 C CA . LYS A 1 85 ? -19.440 -10.840 7.428 1.00 64.31 85 LYS A CA 1
ATOM 705 C C . LYS A 1 85 ? -18.225 -10.216 8.091 1.00 64.31 85 LYS A C 1
ATOM 707 O O . LYS A 1 85 ? -17.888 -9.067 7.819 1.00 64.31 85 LYS A O 1
ATOM 712 N N . ILE A 1 86 ? -17.595 -10.975 8.981 1.00 61.62 86 ILE A N 1
ATOM 713 C CA . ILE A 1 86 ? -16.236 -10.678 9.429 1.00 61.62 86 ILE A CA 1
ATOM 714 C C . ILE A 1 86 ? -15.377 -10.833 8.174 1.00 61.62 86 ILE A C 1
ATOM 716 O O . ILE A 1 86 ? -15.219 -11.946 7.674 1.00 61.62 86 ILE A O 1
ATOM 720 N N . SER A 1 87 ? -14.959 -9.717 7.572 1.00 59.84 87 SER A N 1
ATOM 721 C CA . SER A 1 87 ? -14.138 -9.787 6.366 1.00 59.84 87 SER A CA 1
ATOM 722 C C . SER A 1 87 ? -12.825 -10.484 6.701 1.00 59.84 87 SER A C 1
ATOM 724 O O . SER A 1 87 ? -12.274 -10.263 7.778 1.00 59.84 87 SER A O 1
ATOM 726 N N . GLU A 1 88 ? -12.322 -11.289 5.768 1.00 63.62 88 GLU A N 1
ATOM 727 C CA . GLU A 1 88 ? -10.935 -11.754 5.798 1.00 63.62 88 GLU A CA 1
ATOM 728 C C . GLU A 1 88 ? -9.997 -10.552 5.985 1.00 63.62 88 GLU A C 1
ATOM 730 O O . GLU A 1 88 ? -10.314 -9.441 5.543 1.00 63.62 88 GLU A O 1
ATOM 735 N N . ASP A 1 89 ? -8.880 -10.762 6.684 1.00 68.62 89 ASP A N 1
ATOM 736 C CA . ASP A 1 89 ? -7.953 -9.693 7.050 1.00 68.62 89 ASP A CA 1
ATOM 737 C C . ASP A 1 89 ? -7.480 -8.940 5.798 1.00 68.62 89 ASP A C 1
ATOM 739 O O . ASP A 1 89 ? -6.663 -9.431 5.015 1.00 68.62 89 ASP A O 1
ATOM 743 N N . PHE A 1 90 ? -7.989 -7.721 5.607 1.00 78.25 90 PHE A N 1
ATOM 744 C CA . PHE A 1 90 ? -7.548 -6.835 4.540 1.00 78.25 90 PHE A CA 1
ATOM 745 C C . PHE A 1 90 ? -6.123 -6.376 4.853 1.00 78.25 90 PHE A C 1
ATOM 747 O O . PHE A 1 90 ? -5.909 -5.495 5.691 1.00 78.25 90 PHE A O 1
ATOM 754 N N . ASN A 1 91 ? -5.137 -7.005 4.211 1.00 84.12 91 ASN A N 1
ATOM 755 C CA . ASN A 1 91 ? -3.728 -6.731 4.459 1.00 84.12 91 ASN A CA 1
ATOM 756 C C . ASN A 1 91 ? -2.902 -6.799 3.172 1.00 84.12 91 ASN A C 1
ATOM 758 O O . ASN A 1 91 ? -2.699 -7.863 2.591 1.00 84.12 91 ASN A O 1
ATOM 762 N N . TYR A 1 92 ? -2.351 -5.653 2.775 1.00 84.50 92 TYR A N 1
ATOM 763 C CA . TYR A 1 92 ? -1.410 -5.552 1.660 1.00 84.50 92 TYR A CA 1
ATOM 764 C C . TYR A 1 92 ? 0.013 -5.330 2.182 1.00 84.50 92 TYR A C 1
ATOM 766 O O . TYR A 1 92 ? 0.543 -4.219 2.147 1.00 84.50 92 TYR A O 1
ATOM 774 N N . GLY A 1 93 ? 0.630 -6.399 2.699 1.00 74.12 93 GLY A N 1
ATOM 775 C CA . GLY A 1 93 ? 2.039 -6.414 3.113 1.00 74.12 93 GLY A CA 1
ATOM 776 C C . GLY A 1 93 ? 2.380 -5.443 4.250 1.00 74.12 93 GLY A C 1
ATOM 777 O O . GLY A 1 93 ? 3.482 -4.900 4.269 1.00 74.12 93 GLY A O 1
ATOM 778 N N . GLY A 1 94 ? 1.430 -5.176 5.154 1.00 78.62 94 GLY A N 1
ATOM 779 C CA . GLY A 1 94 ? 1.587 -4.229 6.265 1.00 78.62 94 GLY A CA 1
ATOM 780 C C . GLY A 1 94 ? 1.530 -2.750 5.866 1.00 78.62 94 GLY A C 1
ATOM 781 O O . GLY A 1 94 ? 1.760 -1.888 6.707 1.00 78.62 94 GLY A O 1
ATOM 782 N N . ILE A 1 95 ? 1.234 -2.441 4.599 1.00 82.31 95 ILE A N 1
ATOM 783 C CA . ILE A 1 95 ? 1.130 -1.061 4.093 1.00 82.31 95 ILE A CA 1
ATOM 784 C C . ILE A 1 95 ? -0.248 -0.474 4.386 1.00 82.31 95 ILE A C 1
ATOM 786 O O . ILE A 1 95 ? -0.372 0.715 4.674 1.00 82.31 95 ILE A O 1
ATOM 790 N N . VAL A 1 96 ? -1.278 -1.305 4.249 1.00 85.88 96 VAL A N 1
ATOM 791 C CA . VAL A 1 96 ? -2.676 -0.947 4.475 1.00 85.88 96 VAL A CA 1
ATOM 792 C C . VAL A 1 96 ? -3.335 -2.101 5.209 1.00 85.88 96 VAL A C 1
ATOM 794 O O . VAL A 1 96 ? -3.207 -3.255 4.792 1.00 85.88 96 VAL A O 1
ATOM 797 N N . SER A 1 97 ? -4.019 -1.756 6.292 1.00 86.12 97 SER A N 1
ATOM 798 C CA . SER A 1 97 ? -4.804 -2.645 7.140 1.00 86.12 97 SER A CA 1
ATOM 799 C C . SER A 1 97 ? -6.297 -2.309 7.063 1.00 86.12 97 SER A C 1
ATOM 801 O O . SER A 1 97 ? -6.693 -1.297 6.484 1.00 86.12 97 SER A O 1
ATOM 803 N N . GLN A 1 98 ? -7.143 -3.125 7.693 1.00 82.88 98 GLN A N 1
ATOM 804 C CA . GLN A 1 98 ? -8.585 -2.873 7.791 1.00 82.88 98 GLN A CA 1
ATOM 805 C C . GLN A 1 98 ? -8.913 -1.466 8.332 1.00 82.88 98 GLN A C 1
ATOM 807 O O . GLN A 1 98 ? -9.821 -0.811 7.828 1.00 82.88 98 GLN A O 1
ATOM 812 N N . GLY A 1 99 ? -8.163 -0.984 9.331 1.00 82.25 99 GLY A N 1
ATOM 813 C CA . GLY A 1 99 ? -8.394 0.325 9.958 1.00 82.25 99 GLY A CA 1
ATOM 814 C C . GLY A 1 99 ? -8.021 1.522 9.077 1.00 82.25 99 GLY A C 1
ATOM 815 O O . GLY A 1 99 ? -8.387 2.653 9.377 1.00 82.25 99 GLY A O 1
ATOM 816 N N . ASP A 1 100 ? -7.306 1.283 7.980 1.00 87.00 100 ASP A N 1
ATOM 817 C CA . ASP A 1 100 ? -6.883 2.315 7.035 1.00 87.00 100 ASP A CA 1
ATOM 818 C C . ASP A 1 100 ? -7.926 2.597 5.942 1.00 87.00 100 ASP A C 1
ATOM 820 O O . ASP A 1 100 ? -7.775 3.553 5.163 1.00 87.00 100 ASP A O 1
ATOM 824 N N . ILE A 1 101 ? -8.960 1.754 5.861 1.00 90.44 101 ILE A N 1
ATOM 825 C CA . ILE A 1 101 ? -10.062 1.873 4.912 1.00 90.44 101 ILE A CA 1
ATOM 826 C C . ILE A 1 101 ? -10.969 3.019 5.353 1.00 90.44 101 ILE A C 1
ATOM 828 O O . ILE A 1 101 ? -11.379 3.105 6.506 1.00 90.44 101 ILE A O 1
ATOM 832 N N . LYS A 1 102 ? -11.294 3.915 4.419 1.00 91.88 102 LYS A N 1
ATOM 833 C CA . LYS A 1 102 ? -12.160 5.064 4.697 1.00 91.88 102 LYS A CA 1
ATOM 834 C C . LYS A 1 102 ? -13.573 4.806 4.211 1.00 91.88 102 LYS A C 1
ATOM 836 O O . LYS A 1 102 ? -13.757 4.352 3.076 1.00 91.88 102 LYS A O 1
ATOM 841 N N . HIS A 1 103 ? -14.549 5.222 5.005 1.00 92.38 103 HIS A N 1
ATOM 842 C CA . HIS A 1 103 ? -15.952 5.226 4.622 1.00 92.38 103 HIS A CA 1
ATOM 843 C C . HIS A 1 103 ? -16.447 6.650 4.368 1.00 92.38 103 HIS A C 1
ATOM 845 O O . HIS A 1 103 ? -15.676 7.619 4.314 1.00 92.38 103 HIS A O 1
ATOM 851 N N . GLN A 1 104 ? -17.738 6.782 4.069 1.00 91.44 104 GLN A N 1
ATOM 852 C CA . GLN A 1 104 ? -18.376 8.090 4.086 1.00 91.44 104 GLN A CA 1
ATOM 853 C C . GLN A 1 104 ? -18.631 8.489 5.537 1.00 91.44 104 GLN A C 1
ATOM 855 O O . GLN A 1 104 ? -19.080 7.670 6.330 1.00 91.44 104 GLN A O 1
ATOM 860 N N . ILE A 1 105 ? -18.427 9.768 5.859 1.00 91.56 105 ILE A N 1
ATOM 861 C CA . ILE A 1 105 ? -18.621 10.297 7.221 1.00 91.56 105 ILE A CA 1
ATOM 862 C C . ILE A 1 105 ? -20.034 9.985 7.737 1.00 91.56 105 ILE A C 1
ATOM 864 O O . ILE A 1 105 ? -20.221 9.660 8.901 1.00 91.56 105 ILE A O 1
ATOM 868 N N . ILE A 1 106 ? -21.039 10.052 6.860 1.00 91.31 106 ILE A N 1
ATOM 869 C CA . ILE A 1 106 ? -22.422 9.749 7.230 1.00 91.31 106 ILE A CA 1
ATOM 870 C C . ILE A 1 106 ? -22.615 8.274 7.606 1.00 91.31 106 ILE A C 1
ATOM 872 O O . ILE A 1 106 ? -23.363 7.980 8.532 1.00 91.31 106 ILE A O 1
ATOM 876 N N . ASP A 1 107 ? -21.911 7.356 6.940 1.00 90.31 107 ASP A N 1
ATOM 877 C CA . ASP A 1 107 ? -21.986 5.930 7.248 1.00 90.31 107 ASP A CA 1
ATOM 878 C C . ASP A 1 107 ? -21.302 5.626 8.586 1.00 90.31 107 ASP A C 1
ATOM 880 O O . ASP A 1 107 ? -21.838 4.848 9.368 1.00 90.31 107 ASP A O 1
ATOM 884 N N . GLU A 1 108 ? -20.177 6.289 8.875 1.00 88.94 108 GLU A N 1
ATOM 885 C CA . GLU A 1 108 ? -19.442 6.177 10.148 1.00 88.94 108 GLU A CA 1
ATOM 886 C C . GLU A 1 108 ? -20.244 6.718 11.344 1.00 88.94 108 GLU A C 1
ATOM 888 O O . GLU A 1 108 ? -20.094 6.236 12.460 1.00 88.94 108 GLU A O 1
ATOM 893 N N . ILE A 1 109 ? -21.119 7.706 11.124 1.00 89.94 109 ILE A N 1
ATOM 894 C CA . ILE A 1 109 ? -21.996 8.251 12.174 1.00 89.94 109 ILE A CA 1
ATOM 895 C C . ILE A 1 109 ? -23.218 7.354 12.407 1.00 89.94 109 ILE A C 1
ATOM 897 O O . ILE A 1 109 ? -23.675 7.210 13.540 1.00 89.94 109 ILE A O 1
ATOM 901 N N . ILE A 1 110 ? -23.796 6.803 11.336 1.00 89.12 110 ILE A N 1
ATOM 902 C CA . ILE A 1 110 ? -25.075 6.082 11.398 1.00 89.12 110 ILE A CA 1
ATOM 903 C C . ILE A 1 110 ? -24.881 4.618 11.794 1.00 89.12 110 ILE A C 1
ATOM 905 O O . ILE A 1 110 ? -25.705 4.067 12.527 1.00 89.12 110 ILE A O 1
ATOM 909 N N . PHE A 1 111 ? -23.846 3.964 11.268 1.00 87.19 111 PHE A N 1
ATOM 910 C CA . PHE A 1 111 ? -23.678 2.522 11.393 1.00 87.19 111 PHE A CA 1
ATOM 911 C C . PHE A 1 111 ? -22.555 2.174 12.371 1.00 87.19 111 PHE A C 1
ATOM 913 O O . PHE A 1 111 ? -21.506 2.810 12.349 1.00 87.19 111 PHE A O 1
ATOM 920 N N . PRO A 1 112 ? -22.736 1.128 13.198 1.00 86.44 112 PRO A N 1
ATOM 921 C CA . PRO A 1 112 ? -21.663 0.637 14.048 1.00 86.44 112 PRO A CA 1
ATOM 922 C C . PRO A 1 112 ? -20.542 0.017 13.206 1.00 86.44 112 PRO A C 1
ATOM 924 O O . PRO A 1 112 ? -20.798 -0.548 12.137 1.00 86.44 112 PRO A O 1
ATOM 927 N N . ASP A 1 113 ? -19.323 0.026 13.747 1.00 85.62 113 ASP A N 1
ATOM 928 C CA . ASP A 1 113 ? -18.100 -0.445 13.078 1.00 85.62 113 ASP A CA 1
ATOM 929 C C . ASP A 1 113 ? -18.227 -1.844 12.471 1.00 85.62 113 ASP A C 1
ATOM 931 O O . ASP A 1 113 ? -17.713 -2.119 11.390 1.00 85.62 113 ASP A O 1
ATOM 935 N N . ILE A 1 114 ? -18.983 -2.729 13.125 1.00 84.62 114 ILE A N 1
ATOM 936 C CA . ILE A 1 114 ? -19.182 -4.112 12.678 1.00 84.62 114 ILE A CA 1
ATOM 937 C C . ILE A 1 114 ? -19.939 -4.222 11.340 1.00 84.62 114 ILE A C 1
ATOM 939 O O . ILE A 1 114 ? -19.892 -5.259 10.682 1.00 84.62 114 ILE A O 1
ATOM 943 N N . VAL A 1 115 ? -20.640 -3.161 10.927 1.00 86.94 115 VAL A N 1
ATOM 944 C CA . VAL A 1 115 ? -21.437 -3.099 9.689 1.00 86.94 115 VAL A CA 1
ATOM 945 C C . VAL A 1 115 ? -20.723 -2.314 8.589 1.00 86.94 115 VAL A C 1
ATOM 947 O O . VAL A 1 115 ? -21.032 -2.503 7.409 1.00 86.94 115 VAL A O 1
ATOM 950 N N . LEU A 1 116 ? -19.744 -1.478 8.946 1.00 87.25 116 LEU A N 1
ATOM 951 C CA . LEU A 1 116 ? -18.967 -0.674 8.002 1.00 87.25 116 LEU A CA 1
ATOM 952 C C . LEU A 1 116 ? -18.311 -1.485 6.866 1.00 87.25 116 LEU A C 1
ATOM 954 O O . LEU A 1 116 ? -18.355 -1.009 5.730 1.00 87.25 116 LEU A O 1
ATOM 958 N N . PRO A 1 117 ? -17.845 -2.738 7.065 1.00 88.50 117 PRO A N 1
ATOM 959 C CA . PRO A 1 117 ? -17.302 -3.546 5.971 1.00 88.50 117 PRO A CA 1
ATOM 960 C C . PRO A 1 117 ? -18.259 -3.778 4.795 1.00 88.50 117 PRO A C 1
ATOM 962 O O . PRO A 1 117 ? -17.820 -4.001 3.665 1.00 88.50 117 PRO A O 1
ATOM 965 N N . ASN A 1 118 ? -19.571 -3.702 5.039 1.00 88.00 118 ASN A N 1
ATOM 966 C CA . ASN A 1 118 ? -20.613 -3.849 4.022 1.00 88.00 118 ASN A CA 1
ATOM 967 C C . ASN A 1 118 ? -20.979 -2.524 3.329 1.00 88.00 118 ASN A C 1
ATOM 969 O O . ASN A 1 118 ? -21.872 -2.507 2.479 1.00 88.00 118 ASN A O 1
ATOM 973 N N . LYS A 1 119 ? -20.335 -1.415 3.703 1.00 89.81 119 LYS A N 1
ATOM 974 C CA . LYS A 1 119 ? -20.594 -0.070 3.183 1.00 89.81 119 LYS A CA 1
ATOM 975 C C . LYS A 1 119 ? -19.545 0.343 2.152 1.00 89.81 119 LYS A C 1
ATOM 977 O O . LYS A 1 119 ? -18.449 -0.221 2.135 1.00 89.81 119 LYS A O 1
ATOM 982 N N . PRO A 1 120 ? -19.849 1.346 1.305 1.00 93.19 120 PRO A N 1
ATOM 983 C CA . PRO A 1 120 ? -18.888 1.874 0.351 1.00 93.19 120 PRO A CA 1
ATOM 984 C C . PRO A 1 120 ? -17.569 2.249 1.027 1.00 93.19 120 PRO A C 1
ATOM 986 O O . PRO A 1 120 ? -17.536 2.961 2.032 1.00 93.19 120 PRO A O 1
ATOM 989 N N . SER A 1 121 ? -16.477 1.771 0.448 1.00 92.44 121 SER A N 1
ATOM 990 C CA . SER A 1 121 ? -15.141 1.860 1.025 1.00 92.44 121 SER A CA 1
ATOM 991 C C . SER A 1 121 ? -14.160 2.418 0.008 1.00 92.44 121 SER A C 1
ATOM 993 O O . SER A 1 121 ? -14.247 2.128 -1.190 1.00 92.44 121 SER A O 1
ATOM 995 N N . LYS A 1 122 ? -13.205 3.219 0.476 1.00 94.69 122 LYS A N 1
ATOM 996 C CA . LYS A 1 122 ? -12.170 3.807 -0.375 1.00 94.69 122 LYS A CA 1
ATOM 997 C C . LYS A 1 122 ? -10.806 3.803 0.292 1.00 94.69 122 LYS A C 1
ATOM 999 O O . LYS A 1 122 ? -10.686 3.973 1.503 1.00 94.69 122 LYS A O 1
ATOM 1004 N N . LEU A 1 123 ? -9.779 3.724 -0.543 1.00 94.69 123 LEU A N 1
ATOM 1005 C CA . LEU A 1 123 ? -8.409 4.043 -0.179 1.00 94.69 123 LEU A CA 1
ATOM 1006 C C . LEU A 1 123 ? -8.032 5.420 -0.709 1.00 94.69 123 LEU A C 1
ATOM 1008 O O . LEU A 1 123 ? -8.564 5.924 -1.698 1.00 94.69 123 LEU A O 1
ATOM 1012 N N . THR A 1 124 ? -7.075 6.044 -0.041 1.00 94.19 124 THR A N 1
ATOM 1013 C CA . THR A 1 124 ? -6.458 7.274 -0.532 1.00 94.19 124 THR A CA 1
ATOM 1014 C C . THR A 1 124 ? -5.555 6.988 -1.735 1.00 94.19 124 THR A C 1
ATOM 1016 O O . THR A 1 124 ? -5.066 5.872 -1.930 1.00 94.19 124 THR A O 1
ATOM 1019 N N . SER A 1 125 ? -5.296 8.022 -2.540 1.00 94.38 125 SER A N 1
ATOM 1020 C CA . SER A 1 125 ? -4.332 7.954 -3.650 1.00 94.38 125 SER A CA 1
ATOM 1021 C C . SER A 1 125 ? -2.938 7.526 -3.164 1.00 94.38 125 SER A C 1
ATOM 1023 O O . SER A 1 125 ? -2.314 6.667 -3.774 1.00 94.38 125 SER A O 1
ATOM 1025 N N . HIS A 1 126 ? -2.491 8.037 -2.011 1.00 93.88 126 HIS A N 1
ATOM 1026 C CA . HIS A 1 126 ? -1.205 7.674 -1.409 1.00 93.88 126 HIS A CA 1
ATOM 1027 C C . HIS A 1 126 ? -1.131 6.199 -0.974 1.00 93.88 126 HIS A C 1
ATOM 1029 O O . HIS A 1 126 ? -0.156 5.515 -1.272 1.00 93.88 126 HIS A O 1
ATOM 1035 N N . GLN A 1 127 ? -2.172 5.677 -0.316 1.00 94.06 127 GLN A N 1
ATOM 1036 C CA . GLN A 1 127 ? -2.247 4.248 0.026 1.00 94.06 127 GLN A CA 1
ATOM 1037 C C . GLN A 1 127 ? -2.223 3.377 -1.236 1.00 94.06 127 GLN A C 1
ATOM 1039 O O . GLN A 1 127 ? -1.473 2.408 -1.305 1.00 94.06 127 GLN A O 1
ATOM 1044 N N . SER A 1 128 ? -2.988 3.770 -2.256 1.00 95.00 128 SER A N 1
ATOM 1045 C CA . SER A 1 128 ? -3.057 3.058 -3.538 1.00 95.00 128 SER A CA 1
ATOM 1046 C C . SER A 1 128 ? -1.691 3.030 -4.233 1.00 95.00 128 SER A C 1
ATOM 1048 O O . SER A 1 128 ? -1.252 1.978 -4.687 1.00 95.00 128 SER A O 1
ATOM 1050 N N . TYR A 1 129 ? -0.974 4.157 -4.233 1.00 95.50 129 TYR A N 1
ATOM 1051 C CA . TYR A 1 129 ? 0.398 4.253 -4.732 1.00 95.50 129 TYR A CA 1
ATOM 1052 C C . TYR A 1 129 ? 1.343 3.281 -4.021 1.00 95.50 129 TYR A C 1
ATOM 1054 O O . TYR A 1 129 ? 2.058 2.530 -4.682 1.00 95.50 129 TYR A O 1
ATOM 1062 N N . ASN A 1 130 ? 1.317 3.245 -2.686 1.00 95.06 130 ASN A N 1
ATOM 1063 C CA . ASN A 1 130 ? 2.205 2.375 -1.915 1.00 95.06 130 ASN A CA 1
ATOM 1064 C C . ASN A 1 130 ? 1.911 0.887 -2.140 1.00 95.06 130 ASN A C 1
ATOM 1066 O O . ASN A 1 130 ? 2.857 0.114 -2.296 1.00 95.06 130 ASN A O 1
ATOM 1070 N N . ILE A 1 131 ? 0.631 0.500 -2.216 1.00 95.12 131 ILE A N 1
ATOM 1071 C CA . ILE A 1 131 ? 0.222 -0.877 -2.538 1.00 95.12 131 ILE A CA 1
ATOM 1072 C C . ILE A 1 131 ? 0.802 -1.287 -3.892 1.00 95.12 131 ILE A C 1
ATOM 1074 O O . ILE A 1 131 ? 1.521 -2.282 -3.986 1.00 95.12 131 ILE A O 1
ATOM 1078 N N . VAL A 1 132 ? 0.532 -0.501 -4.938 1.00 95.62 132 VAL A N 1
ATOM 1079 C CA . VAL A 1 132 ? 0.935 -0.847 -6.307 1.00 95.62 132 VAL A CA 1
ATOM 1080 C C . VAL A 1 132 ? 2.457 -0.846 -6.435 1.00 95.62 132 VAL A C 1
ATOM 1082 O O . VAL A 1 132 ? 3.029 -1.790 -6.978 1.00 95.62 132 VAL A O 1
ATOM 1085 N N . ARG A 1 133 ? 3.137 0.160 -5.875 1.00 95.31 133 ARG A N 1
ATOM 1086 C CA . ARG A 1 133 ? 4.602 0.250 -5.869 1.00 95.31 133 ARG A CA 1
ATOM 1087 C C . ARG A 1 133 ? 5.232 -0.975 -5.212 1.00 95.31 133 ARG A C 1
ATOM 1089 O O . ARG A 1 133 ? 6.150 -1.565 -5.777 1.00 95.31 133 ARG A O 1
ATOM 1096 N N . ASN A 1 134 ? 4.755 -1.363 -4.031 1.00 95.38 134 ASN A N 1
ATOM 1097 C CA . ASN A 1 134 ? 5.313 -2.508 -3.321 1.00 95.38 134 ASN A CA 1
ATOM 1098 C C . ASN A 1 134 ? 5.028 -3.827 -4.046 1.00 95.38 134 ASN A C 1
ATOM 1100 O O . ASN A 1 134 ? 5.933 -4.644 -4.201 1.00 95.38 134 ASN A O 1
ATOM 1104 N N . HIS A 1 135 ? 3.808 -4.004 -4.558 1.00 95.56 135 HIS A N 1
ATOM 1105 C CA . HIS A 1 135 ? 3.438 -5.201 -5.306 1.00 95.56 135 HIS A CA 1
ATOM 1106 C C . HIS A 1 135 ? 4.294 -5.379 -6.566 1.00 95.56 135 HIS A C 1
ATOM 1108 O O . HIS A 1 135 ? 4.783 -6.478 -6.825 1.00 95.56 135 HIS A O 1
ATOM 1114 N N . ILE A 1 136 ? 4.546 -4.299 -7.318 1.00 95.69 136 ILE A N 1
ATOM 1115 C CA . ILE A 1 136 ? 5.444 -4.348 -8.478 1.00 95.69 136 ILE A CA 1
ATOM 1116 C C . ILE A 1 136 ? 6.862 -4.722 -8.039 1.00 95.69 136 ILE A C 1
ATOM 1118 O O . ILE A 1 136 ? 7.463 -5.615 -8.627 1.00 95.69 136 ILE A O 1
ATOM 1122 N N . LYS A 1 137 ? 7.400 -4.093 -6.986 1.00 94.94 137 LYS A N 1
ATOM 1123 C CA . LYS A 1 137 ? 8.758 -4.386 -6.493 1.00 94.94 137 LYS A CA 1
ATOM 1124 C C . LYS A 1 137 ? 8.956 -5.850 -6.102 1.00 94.94 137 LYS A C 1
ATOM 1126 O O . LYS A 1 137 ? 10.046 -6.374 -6.299 1.00 94.94 137 LYS A O 1
ATOM 1131 N N . GLN A 1 138 ? 7.927 -6.486 -5.550 1.00 94.06 138 GLN A N 1
ATOM 1132 C CA . GLN A 1 138 ? 7.990 -7.876 -5.099 1.00 94.06 138 GLN A CA 1
ATOM 1133 C C . GLN A 1 138 ? 7.833 -8.894 -6.238 1.00 94.06 138 GLN A C 1
ATOM 1135 O O . GLN A 1 138 ? 8.368 -9.992 -6.129 1.00 94.06 138 GLN A O 1
ATOM 1140 N N . ASN A 1 139 ? 7.130 -8.542 -7.321 1.00 95.50 139 ASN A N 1
ATOM 1141 C CA . ASN A 1 139 ? 6.706 -9.499 -8.354 1.00 95.50 139 ASN A CA 1
ATOM 1142 C C . ASN A 1 139 ? 7.268 -9.217 -9.761 1.00 95.50 139 ASN A C 1
ATOM 1144 O O . ASN A 1 139 ? 6.934 -9.921 -10.718 1.00 95.50 139 ASN A O 1
ATOM 1148 N N . ILE A 1 140 ? 8.075 -8.167 -9.931 1.00 95.12 140 ILE A N 1
ATOM 1149 C CA . ILE A 1 140 ? 8.652 -7.808 -11.231 1.00 95.12 140 ILE A CA 1
ATOM 1150 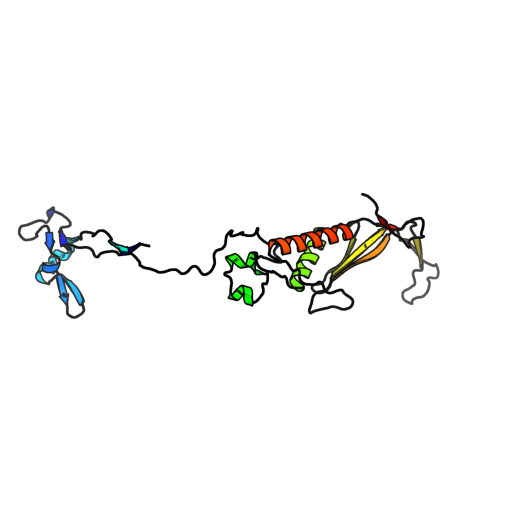C C . ILE A 1 140 ? 9.695 -8.830 -11.688 1.00 95.12 140 ILE A C 1
ATOM 1152 O O . ILE A 1 140 ? 10.629 -9.166 -10.961 1.00 95.12 140 ILE A O 1
ATOM 1156 N N . ASN A 1 141 ? 9.581 -9.271 -12.940 1.00 93.56 141 ASN A N 1
ATOM 1157 C CA . ASN A 1 141 ? 10.630 -10.035 -13.598 1.00 93.56 141 ASN A CA 1
ATOM 1158 C C . ASN A 1 141 ? 11.720 -9.082 -14.121 1.00 93.56 141 ASN A C 1
ATOM 1160 O O . ASN A 1 141 ? 11.517 -8.368 -15.108 1.00 93.56 141 ASN A O 1
ATOM 1164 N N . MET A 1 142 ? 12.883 -9.085 -13.462 1.00 92.38 142 MET A N 1
ATOM 1165 C CA . MET A 1 142 ? 14.015 -8.209 -13.790 1.00 92.38 142 MET A CA 1
ATOM 1166 C C . MET A 1 142 ? 14.690 -8.519 -15.136 1.00 92.38 142 MET A C 1
ATOM 1168 O O . MET A 1 142 ? 15.403 -7.665 -15.682 1.00 92.38 142 MET A O 1
ATOM 1172 N N . ASP A 1 143 ? 14.464 -9.708 -15.696 1.00 91.19 143 ASP A N 1
ATOM 1173 C CA . ASP A 1 143 ? 14.996 -10.078 -17.009 1.00 91.19 143 ASP A CA 1
ATOM 1174 C C . ASP A 1 143 ? 14.243 -9.353 -18.126 1.00 91.19 143 ASP A C 1
ATOM 1176 O O . ASP A 1 143 ? 14.850 -8.912 -19.099 1.00 91.19 143 ASP A O 1
ATOM 1180 N N . VAL A 1 144 ? 12.937 -9.144 -17.940 1.00 92.56 144 VAL A N 1
ATOM 1181 C CA . VAL A 1 144 ? 12.041 -8.520 -18.924 1.00 92.56 144 VAL A CA 1
ATOM 1182 C C . VAL A 1 144 ? 11.868 -7.023 -18.680 1.00 92.56 144 VAL A C 1
ATOM 1184 O O . VAL A 1 144 ? 11.789 -6.241 -19.625 1.00 92.56 144 VAL A O 1
ATOM 1187 N N . SER A 1 145 ? 11.821 -6.599 -17.420 1.00 94.69 145 SER A N 1
ATOM 1188 C CA . SER A 1 145 ? 11.489 -5.226 -17.039 1.00 94.69 145 SER A CA 1
ATOM 1189 C C . SER A 1 145 ? 12.433 -4.690 -15.969 1.00 94.69 145 SER A C 1
ATOM 1191 O O . SER A 1 145 ? 13.113 -5.426 -15.264 1.00 94.69 145 SER A O 1
ATOM 1193 N N . LYS A 1 146 ? 12.516 -3.367 -15.858 1.00 94.81 146 LYS A N 1
ATOM 1194 C CA . LYS A 1 146 ? 13.419 -2.661 -14.954 1.00 94.81 146 LYS A CA 1
ATOM 1195 C C . LYS A 1 146 ? 12.720 -1.452 -14.356 1.00 94.81 146 LYS A C 1
ATOM 1197 O O . LYS A 1 146 ? 12.110 -0.653 -15.062 1.00 94.81 146 LYS A O 1
ATOM 1202 N N . ILE A 1 147 ? 12.872 -1.281 -13.050 1.00 96.25 147 ILE A N 1
ATOM 1203 C CA . ILE A 1 147 ? 12.437 -0.072 -12.353 1.00 96.25 147 ILE A CA 1
ATOM 1204 C C . ILE A 1 147 ? 13.490 1.013 -12.594 1.00 96.25 147 ILE A C 1
ATOM 1206 O O . ILE A 1 147 ? 14.666 0.815 -12.287 1.00 96.25 147 ILE A O 1
ATOM 1210 N N . THR A 1 148 ? 13.087 2.144 -13.171 1.00 94.31 148 THR A N 1
ATOM 1211 C CA . THR A 1 148 ? 13.992 3.274 -13.452 1.00 94.31 148 THR A CA 1
ATOM 1212 C C . THR A 1 148 ? 13.827 4.426 -12.480 1.00 94.31 148 THR A C 1
ATOM 1214 O O . THR A 1 148 ? 14.747 5.224 -12.315 1.00 94.31 148 THR A O 1
ATOM 1217 N N . SER A 1 149 ? 12.673 4.528 -11.827 1.00 93.44 149 SER A N 1
ATOM 1218 C CA . SER A 1 149 ? 12.414 5.540 -10.806 1.00 93.44 149 SER A CA 1
ATOM 1219 C C . SER A 1 149 ? 11.632 4.898 -9.672 1.00 93.44 149 SER A C 1
ATOM 1221 O O . SER A 1 149 ? 10.603 4.273 -9.914 1.00 93.44 149 SER A O 1
ATOM 1223 N N . ASP A 1 150 ? 12.162 5.010 -8.455 1.00 95.25 150 ASP A N 1
ATOM 1224 C CA . ASP A 1 150 ? 11.621 4.374 -7.253 1.00 95.25 150 ASP A CA 1
ATOM 1225 C C . ASP A 1 150 ? 11.642 5.344 -6.064 1.00 95.25 150 ASP A C 1
ATOM 1227 O O . ASP A 1 150 ? 12.418 5.179 -5.122 1.00 95.25 150 ASP A O 1
ATOM 1231 N N . TYR A 1 151 ? 10.812 6.382 -6.120 1.00 93.06 151 TYR A N 1
ATOM 1232 C CA . TYR A 1 151 ? 10.729 7.399 -5.073 1.00 93.06 151 TYR A CA 1
ATOM 1233 C C . TYR A 1 151 ? 9.443 7.261 -4.257 1.00 93.06 151 TYR A C 1
ATOM 1235 O O . TYR A 1 151 ? 8.523 6.521 -4.606 1.00 93.06 151 TYR A O 1
ATOM 1243 N N . ASP A 1 152 ? 9.354 7.993 -3.151 1.00 90.25 152 ASP A N 1
ATOM 1244 C CA . ASP A 1 152 ? 8.109 8.139 -2.394 1.00 90.25 152 ASP A CA 1
ATOM 1245 C C . ASP A 1 152 ? 7.025 8.843 -3.221 1.00 90.25 152 ASP A C 1
ATOM 1247 O O . ASP A 1 152 ? 5.856 8.633 -2.948 1.00 90.25 152 ASP A O 1
ATOM 1251 N N . PHE A 1 153 ? 7.390 9.626 -4.246 1.00 89.44 153 PHE A N 1
ATOM 1252 C CA . PHE A 1 153 ? 6.474 10.488 -5.007 1.00 89.44 153 PHE A CA 1
ATOM 1253 C C . PHE A 1 153 ? 6.289 10.180 -6.482 1.00 89.44 153 PHE A C 1
ATOM 1255 O O . PHE A 1 153 ? 5.353 10.703 -7.092 1.00 89.44 153 PHE A O 1
ATOM 1262 N N . CYS A 1 154 ? 7.173 9.387 -7.068 1.00 93.75 154 CYS A N 1
ATOM 1263 C CA . CYS A 1 154 ? 7.036 8.944 -8.439 1.00 93.75 154 CYS A CA 1
ATOM 1264 C C . CYS A 1 154 ? 7.661 7.563 -8.620 1.00 93.75 154 CYS A C 1
ATOM 1266 O O . CYS A 1 154 ? 8.639 7.197 -7.955 1.00 93.75 154 CYS A O 1
ATOM 1268 N N . PHE A 1 155 ? 7.074 6.801 -9.532 1.00 96.25 155 PHE A N 1
ATOM 1269 C CA . PHE A 1 155 ? 7.477 5.438 -9.819 1.00 96.25 155 PHE A CA 1
ATOM 1270 C C . PHE A 1 155 ? 7.404 5.184 -11.322 1.00 96.25 155 PHE A C 1
ATOM 1272 O O . PHE A 1 155 ? 6.388 5.507 -11.936 1.00 96.25 155 PHE A O 1
ATOM 1279 N N . THR A 1 156 ? 8.453 4.597 -11.903 1.00 96.69 156 THR A N 1
ATOM 1280 C CA . THR A 1 156 ? 8.516 4.265 -13.338 1.00 96.69 156 THR A CA 1
ATOM 1281 C C . THR A 1 156 ? 9.111 2.887 -13.555 1.00 96.69 156 THR A C 1
ATOM 1283 O O . THR A 1 156 ? 10.174 2.557 -13.017 1.00 96.69 156 THR A O 1
ATOM 1286 N N . VAL A 1 157 ? 8.466 2.125 -14.433 1.00 96.62 157 VAL A N 1
ATOM 1287 C CA . VAL A 1 157 ? 8.935 0.838 -14.934 1.00 96.62 157 VAL A CA 1
ATOM 1288 C C . VAL A 1 157 ? 9.116 0.924 -16.442 1.00 96.62 157 VAL A C 1
ATOM 1290 O O . VAL A 1 157 ? 8.194 1.265 -17.191 1.00 96.62 157 VAL A O 1
ATOM 1293 N N . LYS A 1 158 ? 10.320 0.570 -16.888 1.00 96.00 158 LYS A N 1
ATOM 1294 C CA . LYS A 1 158 ? 10.638 0.377 -18.297 1.00 96.00 158 LYS A CA 1
ATOM 1295 C C . LYS A 1 158 ? 10.742 -1.101 -18.605 1.00 96.00 158 LYS A C 1
ATOM 1297 O O . LYS A 1 158 ? 11.279 -1.872 -17.816 1.00 96.00 158 LYS A O 1
ATOM 1302 N N . LYS A 1 159 ? 10.274 -1.489 -19.778 1.00 93.62 159 LYS A N 1
ATOM 1303 C CA . LYS A 1 159 ? 10.433 -2.836 -20.305 1.00 93.62 159 LYS A CA 1
ATOM 1304 C C . LYS A 1 159 ? 11.612 -2.893 -21.263 1.00 93.62 159 LYS A C 1
ATOM 1306 O O . LYS A 1 159 ? 11.823 -1.966 -22.046 1.00 93.62 159 LYS A O 1
ATOM 1311 N N . LYS A 1 160 ? 12.357 -3.991 -21.201 1.00 93.06 160 LYS A N 1
ATOM 1312 C CA . LYS A 1 160 ? 13.426 -4.330 -22.136 1.00 93.06 160 LYS A CA 1
ATOM 1313 C C . LYS A 1 160 ? 12.802 -5.043 -23.328 1.00 93.06 160 LYS A C 1
ATOM 1315 O O . LYS A 1 160 ? 12.260 -6.136 -23.204 1.00 93.06 160 LYS A O 1
ATOM 1320 N N . VAL A 1 161 ? 12.854 -4.398 -24.485 1.00 90.44 161 VAL A N 1
ATOM 1321 C CA . VAL A 1 161 ? 12.389 -4.969 -25.748 1.00 90.44 161 VAL A CA 1
ATOM 1322 C C . VAL A 1 161 ? 13.600 -5.479 -26.511 1.00 90.44 161 VAL A C 1
ATOM 1324 O O . VAL A 1 161 ? 14.524 -4.713 -26.803 1.00 90.44 161 VAL A O 1
ATOM 1327 N N . ILE A 1 162 ? 13.599 -6.770 -26.837 1.00 89.62 162 ILE A N 1
ATOM 1328 C CA . ILE A 1 162 ? 14.683 -7.395 -27.599 1.00 89.62 162 ILE A CA 1
ATOM 1329 C C . ILE A 1 162 ? 14.609 -6.899 -29.044 1.00 8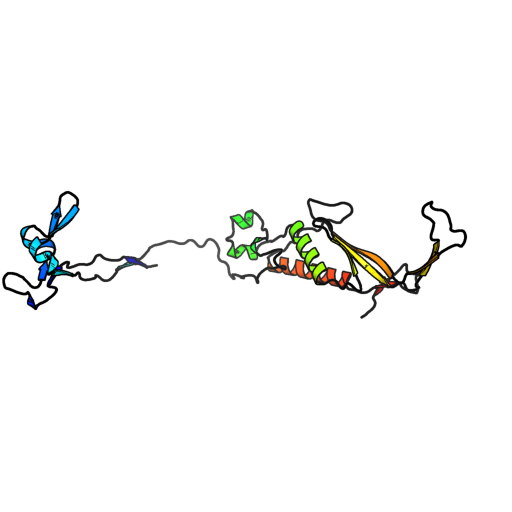9.62 162 ILE A C 1
ATOM 1331 O O . ILE A 1 162 ? 13.583 -7.047 -29.708 1.00 89.62 162 ILE A O 1
ATOM 1335 N N . LEU A 1 163 ? 15.702 -6.333 -29.551 1.00 88.38 163 LEU A N 1
ATOM 1336 C CA . LEU A 1 163 ? 15.777 -5.847 -30.926 1.00 88.38 163 LEU A CA 1
ATOM 1337 C C . LEU A 1 163 ? 15.774 -7.027 -31.904 1.00 88.38 163 LEU A C 1
ATOM 1339 O O . LEU A 1 163 ? 16.508 -8.001 -31.725 1.00 88.38 163 LEU A O 1
ATOM 1343 N N . SER A 1 164 ? 15.008 -6.916 -32.991 1.00 84.94 164 SER A N 1
ATOM 1344 C CA . SER A 1 164 ? 15.023 -7.924 -34.058 1.00 84.94 164 SER A CA 1
ATOM 1345 C C . SER A 1 164 ? 16.380 -7.980 -34.764 1.00 84.94 164 SER A C 1
ATOM 1347 O O . SER A 1 164 ? 16.793 -9.048 -35.210 1.00 84.94 164 SER A O 1
ATOM 1349 N N . SER A 1 165 ? 17.064 -6.841 -34.866 1.00 83.00 165 SER A N 1
ATOM 1350 C CA . SER A 1 165 ? 18.395 -6.709 -35.456 1.00 83.00 165 SER A CA 1
ATOM 1351 C C . SER A 1 165 ? 19.307 -5.941 -34.488 1.00 83.00 165 SER A C 1
ATOM 1353 O O . SER A 1 165 ? 19.156 -4.718 -34.356 1.00 83.00 165 SER A O 1
ATOM 1355 N N . PRO A 1 166 ? 20.239 -6.617 -33.791 1.00 84.44 166 PRO A N 1
ATOM 1356 C CA . PRO A 1 166 ? 21.203 -5.955 -32.920 1.00 84.44 166 PRO A CA 1
ATOM 1357 C C . PRO A 1 166 ? 22.033 -4.918 -33.680 1.00 84.44 166 PRO A C 1
ATOM 1359 O O . PRO A 1 166 ? 22.460 -5.155 -34.811 1.00 84.44 166 PRO A O 1
ATOM 1362 N N . ARG A 1 167 ? 22.292 -3.770 -33.051 1.00 86.00 167 ARG A N 1
ATOM 1363 C CA . ARG A 1 167 ? 23.066 -2.680 -33.662 1.00 86.00 167 ARG A CA 1
ATOM 1364 C C . ARG A 1 167 ? 24.481 -2.663 -33.106 1.00 86.00 167 ARG A C 1
ATOM 1366 O O . ARG A 1 167 ? 24.674 -2.683 -31.892 1.00 86.00 167 ARG A O 1
ATOM 1373 N N . HIS A 1 168 ? 25.467 -2.599 -33.994 1.00 89.94 168 HIS A N 1
ATOM 1374 C CA . HIS A 1 168 ? 26.858 -2.370 -33.622 1.00 89.94 168 HIS A CA 1
ATOM 1375 C C . HIS A 1 168 ? 27.126 -0.864 -33.566 1.00 89.94 168 HIS A C 1
ATOM 1377 O O . HIS A 1 168 ? 26.957 -0.167 -34.568 1.00 89.94 168 HIS A O 1
ATOM 1383 N N . ILE A 1 169 ? 27.529 -0.361 -32.400 1.00 89.56 169 ILE A N 1
ATOM 1384 C CA . ILE A 1 169 ? 27.863 1.050 -32.201 1.00 89.56 169 ILE A CA 1
ATOM 1385 C C . ILE A 1 169 ? 29.370 1.179 -32.012 1.00 89.56 169 ILE A C 1
ATOM 1387 O O . ILE A 1 169 ? 29.968 0.504 -31.174 1.00 89.56 169 ILE A O 1
ATOM 1391 N N . LYS A 1 170 ? 29.967 2.094 -32.778 1.00 91.12 170 LYS A N 1
ATOM 1392 C CA . LYS A 1 170 ? 31.387 2.437 -32.723 1.00 91.12 170 LYS A CA 1
ATOM 1393 C C . LYS A 1 170 ? 31.538 3.926 -32.440 1.00 91.12 170 LYS A C 1
ATOM 1395 O O . LYS A 1 170 ? 31.344 4.747 -33.331 1.00 91.12 170 LYS A O 1
ATOM 1400 N N . ASN A 1 171 ? 31.914 4.259 -31.210 1.00 91.38 171 ASN A N 1
ATOM 1401 C CA . ASN A 1 171 ? 32.104 5.643 -30.777 1.00 91.38 171 ASN A CA 1
ATOM 1402 C C . ASN A 1 171 ? 33.591 5.946 -30.600 1.00 91.38 171 ASN A C 1
ATOM 1404 O O . ASN A 1 171 ? 34.321 5.163 -29.988 1.00 91.38 171 ASN A O 1
ATOM 1408 N N . GLU A 1 172 ? 34.055 7.081 -31.120 1.00 91.00 172 GLU A N 1
ATOM 1409 C CA . GLU A 1 172 ? 35.428 7.531 -30.894 1.00 91.00 172 GLU A CA 1
ATOM 1410 C C . GLU A 1 172 ? 35.616 7.979 -29.439 1.00 91.00 172 GLU A C 1
ATOM 1412 O O . GLU A 1 172 ? 34.786 8.685 -28.867 1.00 91.00 172 GLU A O 1
ATOM 1417 N N . ILE A 1 173 ? 36.725 7.563 -28.832 1.00 90.19 173 ILE A N 1
ATOM 1418 C CA . ILE A 1 173 ? 37.129 8.013 -27.504 1.00 90.19 173 ILE A CA 1
ATOM 1419 C C . ILE A 1 173 ? 37.946 9.290 -27.689 1.00 90.19 173 ILE A C 1
ATOM 1421 O O . ILE A 1 173 ? 39.040 9.256 -28.255 1.00 90.19 173 ILE A O 1
ATOM 1425 N N . LEU A 1 174 ? 37.418 10.406 -27.195 1.00 91.25 174 LEU A N 1
ATOM 1426 C CA . LEU A 1 174 ? 38.098 11.699 -27.198 1.00 91.25 174 LEU A CA 1
ATOM 1427 C C . LEU A 1 174 ? 39.027 11.825 -25.983 1.00 91.25 174 LEU A C 1
ATOM 1429 O O . LEU A 1 174 ? 38.835 11.170 -24.957 1.00 91.25 174 LEU A O 1
ATOM 1433 N N . ASN A 1 175 ? 40.054 12.664 -26.098 1.00 88.44 175 ASN A N 1
ATOM 1434 C CA . ASN A 1 175 ? 40.935 12.990 -24.980 1.00 88.44 175 ASN A CA 1
ATOM 1435 C C . ASN A 1 175 ? 40.261 13.959 -23.987 1.00 88.44 175 ASN A C 1
ATOM 1437 O O . ASN A 1 175 ? 39.188 14.494 -24.252 1.00 88.44 175 ASN A O 1
ATOM 1441 N N . ALA A 1 176 ? 40.923 14.250 -22.862 1.00 86.81 176 ALA A N 1
ATOM 1442 C CA . ALA A 1 176 ? 40.404 15.166 -21.836 1.00 86.81 176 ALA A CA 1
ATOM 1443 C C . ALA A 1 176 ? 40.101 16.596 -22.344 1.00 86.81 176 ALA A C 1
ATOM 1445 O O . ALA A 1 176 ? 39.386 17.341 -21.687 1.00 86.81 176 ALA A O 1
ATOM 1446 N N . ARG A 1 177 ? 40.629 16.986 -23.514 1.00 88.81 177 ARG A N 1
ATOM 1447 C CA . ARG A 1 177 ? 40.377 18.277 -24.177 1.00 88.81 177 ARG A CA 1
ATOM 1448 C C . ARG A 1 177 ? 39.333 18.177 -25.301 1.00 88.81 177 ARG A C 1
ATOM 1450 O O . ARG A 1 177 ? 39.228 19.097 -26.106 1.00 88.81 177 ARG A O 1
ATOM 1457 N N . GLY A 1 178 ? 38.620 17.054 -25.410 1.00 86.62 178 GLY A N 1
ATOM 1458 C CA . GLY A 1 178 ? 37.592 16.825 -26.429 1.00 86.62 178 GLY A CA 1
ATOM 1459 C C . GLY A 1 178 ? 38.124 16.638 -27.855 1.00 86.62 178 GLY A C 1
ATOM 1460 O O . GLY A 1 178 ? 37.355 16.745 -28.803 1.00 86.62 178 GLY A O 1
ATOM 1461 N N . ARG A 1 179 ? 39.424 16.374 -28.044 1.00 88.56 179 ARG A N 1
ATOM 1462 C CA . ARG A 1 179 ? 40.030 16.126 -29.367 1.00 88.56 179 ARG A CA 1
ATOM 1463 C C . ARG A 1 179 ? 40.313 14.640 -29.581 1.00 88.56 179 ARG A C 1
ATOM 1465 O O . ARG A 1 179 ? 40.575 13.909 -28.625 1.00 88.56 179 ARG A O 1
ATOM 1472 N N . SER A 1 180 ? 40.336 14.213 -30.840 1.00 90.25 180 SER A N 1
ATOM 1473 C CA . SER A 1 180 ? 40.782 12.875 -31.240 1.00 90.25 180 SER A CA 1
ATOM 1474 C C . SER A 1 180 ? 42.222 12.593 -30.802 1.00 90.25 180 SER A C 1
ATOM 1476 O O . SER A 1 180 ? 43.079 13.481 -30.794 1.00 90.25 180 SER A O 1
ATOM 1478 N N . TYR A 1 181 ? 42.512 11.336 -30.465 1.00 88.31 181 TYR A N 1
ATOM 1479 C CA . TYR A 1 181 ? 43.887 10.878 -30.255 1.00 88.31 181 TYR A CA 1
ATOM 1480 C C . TYR A 1 181 ? 44.629 10.742 -31.590 1.00 88.31 181 TYR A C 1
ATOM 1482 O O . TYR A 1 181 ? 44.028 10.421 -32.613 1.00 88.31 181 TYR A O 1
ATOM 1490 N N . GLN A 1 182 ? 45.957 10.899 -31.564 1.00 83.75 182 GLN A N 1
ATOM 1491 C CA . GLN A 1 182 ? 46.814 10.739 -32.747 1.00 83.75 182 GLN A CA 1
ATOM 1492 C C . GLN A 1 182 ? 46.651 9.358 -33.408 1.00 83.75 182 GLN A C 1
ATOM 1494 O O . GLN A 1 182 ? 46.575 9.258 -34.628 1.00 83.75 182 GLN A O 1
ATOM 1499 N N . LYS A 1 183 ? 46.511 8.297 -32.600 1.00 87.69 183 LYS A N 1
ATOM 1500 C CA . LYS A 1 183 ? 45.947 7.015 -33.038 1.00 87.69 183 LYS A CA 1
ATOM 1501 C C . LYS A 1 183 ? 44.518 6.937 -32.519 1.00 87.69 183 LYS A C 1
ATOM 1503 O O . LYS A 1 183 ? 44.327 6.832 -31.306 1.00 87.69 183 LYS A O 1
ATOM 1508 N N . ARG A 1 184 ? 43.538 7.011 -33.427 1.00 86.62 184 ARG A N 1
ATOM 1509 C CA . ARG A 1 184 ? 42.113 6.988 -33.073 1.00 86.62 184 ARG A CA 1
ATOM 1510 C C . ARG A 1 184 ? 41.799 5.746 -32.249 1.00 86.62 184 ARG A C 1
ATOM 1512 O O . ARG A 1 184 ? 42.188 4.633 -32.606 1.00 86.62 184 ARG A O 1
ATOM 1519 N N . ARG A 1 185 ? 41.108 5.958 -31.136 1.00 89.19 185 ARG A N 1
ATOM 1520 C CA . ARG A 1 185 ? 40.652 4.902 -30.235 1.00 89.19 185 ARG A CA 1
ATOM 1521 C C . ARG A 1 185 ? 39.141 4.850 -30.325 1.00 89.19 185 ARG A C 1
ATOM 1523 O O . ARG A 1 185 ? 38.498 5.894 -30.301 1.00 89.19 185 ARG A O 1
ATOM 1530 N N . TYR A 1 186 ? 38.588 3.651 -30.411 1.00 91.00 186 TYR A N 1
ATOM 1531 C CA . TYR A 1 186 ? 37.149 3.455 -30.489 1.00 91.00 186 TYR A CA 1
ATOM 1532 C C . TYR A 1 186 ? 36.680 2.581 -29.336 1.00 91.00 186 TYR A C 1
ATOM 1534 O O . TYR A 1 186 ? 37.384 1.668 -28.909 1.00 91.00 186 TYR A O 1
ATOM 1542 N N . ARG A 1 187 ? 35.481 2.879 -28.845 1.00 90.12 187 ARG A N 1
ATOM 1543 C CA . ARG A 1 187 ? 34.691 1.993 -28.004 1.00 90.12 187 ARG A CA 1
ATOM 1544 C C . ARG A 1 187 ? 33.642 1.341 -28.895 1.00 90.12 187 ARG A C 1
ATOM 1546 O O . ARG A 1 187 ? 32.824 2.042 -29.491 1.00 90.12 187 ARG A O 1
ATOM 1553 N N . GLU A 1 188 ? 33.687 0.020 -28.968 1.00 92.81 188 GLU A N 1
ATOM 1554 C CA . GLU A 1 188 ? 32.777 -0.801 -29.765 1.00 92.81 188 GLU A CA 1
ATOM 1555 C C . GLU A 1 188 ? 31.907 -1.634 -28.824 1.00 92.81 188 GLU A C 1
ATOM 1557 O O . GLU A 1 188 ? 32.411 -2.221 -27.865 1.00 92.81 188 GLU A O 1
ATOM 1562 N N . TYR A 1 189 ? 30.594 -1.634 -29.050 1.00 90.06 189 TYR A N 1
ATOM 1563 C CA . TYR A 1 189 ? 29.648 -2.452 -28.292 1.00 90.06 189 TYR A CA 1
ATOM 1564 C C . TYR A 1 189 ? 28.401 -2.762 -29.123 1.00 90.06 189 TYR A C 1
ATOM 1566 O O . TYR A 1 189 ? 28.061 -2.053 -30.072 1.00 90.06 189 TYR A O 1
ATOM 1574 N N . TYR A 1 190 ? 27.716 -3.842 -28.752 1.00 89.00 190 TYR A N 1
ATOM 1575 C CA . TYR A 1 190 ? 26.466 -4.262 -29.376 1.00 89.00 190 TYR A CA 1
ATOM 1576 C C . TYR A 1 190 ? 25.283 -3.853 -28.508 1.00 89.00 190 TYR A C 1
ATOM 1578 O O . TYR A 1 190 ? 25.257 -4.139 -27.311 1.00 89.00 190 TYR A O 1
ATOM 1586 N N . VAL A 1 191 ? 24.282 -3.237 -29.127 1.00 88.38 191 VAL A N 1
ATOM 1587 C CA . VAL A 1 191 ? 22.985 -2.962 -28.509 1.00 88.38 191 VAL A CA 1
ATOM 1588 C C . VAL A 1 191 ? 22.016 -4.042 -28.963 1.00 88.38 191 VAL A C 1
ATOM 1590 O O . VAL A 1 191 ? 21.744 -4.174 -30.158 1.00 88.38 191 VAL A O 1
ATOM 1593 N N . LYS A 1 192 ? 21.537 -4.839 -28.006 1.00 88.19 192 LYS A N 1
ATOM 1594 C CA . LYS A 1 192 ? 20.603 -5.954 -28.235 1.00 88.19 192 LYS A CA 1
ATOM 1595 C C . LYS A 1 192 ? 19.177 -5.642 -27.785 1.00 88.19 192 LYS A C 1
ATOM 1597 O O . LYS A 1 192 ? 18.248 -6.303 -28.227 1.00 88.19 192 LYS A O 1
ATOM 1602 N N . GLU A 1 193 ? 19.012 -4.639 -26.931 1.00 91.19 193 GLU A N 1
ATOM 1603 C CA . GLU A 1 193 ? 17.751 -4.310 -26.271 1.00 91.19 193 GLU A CA 1
ATOM 1604 C C . GLU A 1 193 ? 17.524 -2.799 -26.303 1.00 91.19 193 GLU A C 1
ATOM 1606 O O . GLU A 1 193 ? 18.481 -2.017 -26.295 1.00 91.19 193 GLU A O 1
ATOM 1611 N N . ARG A 1 194 ? 16.255 -2.393 -26.313 1.00 89.81 194 ARG A N 1
ATOM 1612 C CA . ARG A 1 194 ? 15.826 -1.010 -26.077 1.00 89.81 194 ARG A CA 1
ATOM 1613 C C . ARG A 1 194 ? 14.881 -0.952 -24.883 1.00 89.81 194 ARG A C 1
ATOM 1615 O O . ARG A 1 194 ? 14.105 -1.876 -24.664 1.00 89.81 194 ARG A O 1
ATOM 1622 N N . GLU A 1 195 ? 14.935 0.138 -24.128 1.00 92.25 195 GLU A N 1
ATOM 1623 C CA . GLU A 1 195 ? 14.054 0.361 -22.980 1.00 92.25 195 GLU A CA 1
ATOM 1624 C C . GLU A 1 195 ? 12.850 1.219 -23.399 1.00 92.25 195 GLU A C 1
ATOM 1626 O O . GLU A 1 195 ? 13.021 2.276 -24.007 1.00 92.25 195 GLU A O 1
ATOM 1631 N N . VAL A 1 196 ? 11.636 0.776 -23.068 1.00 91.69 196 VAL A N 1
ATOM 1632 C CA . VAL A 1 196 ? 10.380 1.502 -23.330 1.00 91.69 196 VAL A CA 1
ATOM 1633 C C . VAL A 1 196 ? 9.629 1.681 -22.017 1.00 91.69 196 VAL A C 1
ATOM 1635 O O . VAL A 1 196 ? 9.512 0.732 -21.250 1.00 91.69 196 VAL A O 1
ATOM 1638 N N . GLU A 1 197 ? 9.130 2.882 -21.736 1.00 93.56 197 GLU A N 1
ATOM 1639 C CA . GLU A 1 197 ? 8.288 3.141 -20.561 1.00 93.56 197 GLU A CA 1
ATOM 1640 C C . GLU A 1 197 ? 6.941 2.435 -20.722 1.00 93.56 197 GLU A C 1
ATOM 1642 O O . GLU A 1 197 ? 6.250 2.630 -21.718 1.00 93.56 197 GLU A O 1
ATOM 1647 N N . VAL A 1 198 ? 6.599 1.568 -19.766 1.00 93.56 198 VAL A N 1
ATOM 1648 C CA . VAL A 1 198 ?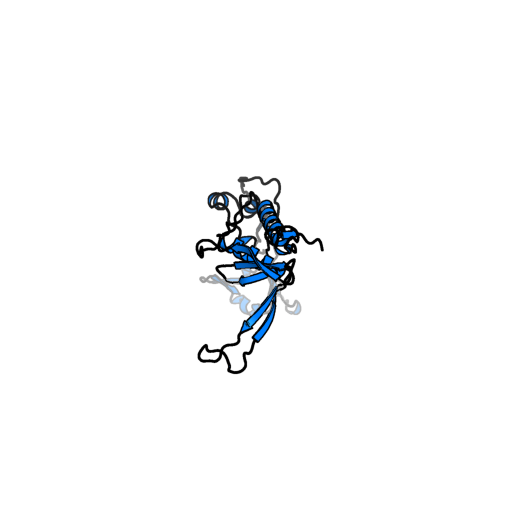 5.364 0.762 -19.807 1.00 93.56 198 VAL A CA 1
ATOM 1649 C C . VAL A 1 198 ? 4.414 1.146 -18.686 1.00 93.56 198 VAL A C 1
ATOM 1651 O O . VAL A 1 198 ? 3.201 1.014 -18.828 1.00 93.56 198 VAL A O 1
ATOM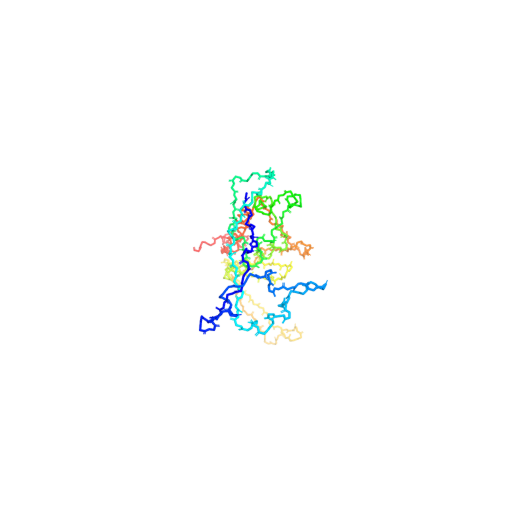 1654 N N . PHE A 1 199 ? 4.955 1.624 -17.570 1.00 95.31 199 PHE A N 1
ATOM 1655 C CA . PHE A 1 199 ? 4.150 2.020 -16.435 1.00 95.31 199 PHE A CA 1
ATOM 1656 C C . PHE A 1 199 ? 4.811 3.177 -15.692 1.00 95.31 199 PHE A C 1
ATOM 1658 O O . PHE A 1 199 ? 6.006 3.135 -15.390 1.00 95.31 199 PHE A O 1
ATOM 1665 N N . GLU A 1 200 ? 4.017 4.186 -15.360 1.00 95.25 200 GLU A N 1
ATOM 1666 C CA . GLU A 1 200 ? 4.412 5.297 -14.509 1.00 95.25 200 GLU A CA 1
ATOM 1667 C C . GLU A 1 200 ? 3.258 5.705 -13.594 1.00 95.25 200 GLU A C 1
ATOM 1669 O O . GLU A 1 200 ? 2.088 5.588 -13.959 1.00 95.25 200 GLU A O 1
ATOM 1674 N N . MET A 1 201 ? 3.582 6.184 -12.394 1.00 95.19 201 MET A N 1
ATOM 1675 C CA . MET A 1 201 ? 2.584 6.790 -11.519 1.00 95.19 201 MET A CA 1
ATOM 1676 C C . MET A 1 201 ? 3.174 7.790 -10.523 1.00 95.19 201 MET A C 1
ATOM 1678 O O . MET A 1 201 ? 4.336 7.705 -10.122 1.00 95.19 201 MET A O 1
ATOM 1682 N N . THR A 1 202 ? 2.319 8.701 -10.069 1.00 95.69 202 THR A N 1
ATOM 1683 C CA . THR A 1 202 ? 2.491 9.551 -8.878 1.00 95.69 202 THR A CA 1
ATOM 1684 C C . THR A 1 202 ? 1.213 9.484 -8.030 1.00 95.69 202 THR A C 1
ATOM 1686 O O . THR A 1 202 ? 0.285 8.755 -8.377 1.00 95.69 202 THR A O 1
ATOM 1689 N N . TYR A 1 203 ? 1.121 10.217 -6.921 1.00 93.50 203 TYR A N 1
ATOM 1690 C CA . TYR A 1 203 ? -0.080 10.267 -6.080 1.00 93.50 203 TYR A CA 1
ATOM 1691 C C . TYR A 1 203 ? -0.519 11.708 -5.795 1.00 93.50 203 TYR A C 1
ATOM 1693 O O . TYR A 1 203 ? 0.285 12.644 -5.797 1.00 93.50 203 TYR A O 1
ATOM 1701 N N . PHE A 1 204 ? -1.811 11.895 -5.527 1.00 89.50 204 PHE A N 1
ATOM 1702 C CA . PHE A 1 204 ? -2.374 13.180 -5.114 1.00 89.50 204 PHE A CA 1
ATOM 1703 C C . PHE A 1 204 ? -2.124 13.418 -3.613 1.00 89.50 204 PHE A C 1
ATOM 1705 O O . PHE A 1 204 ? -2.419 12.521 -2.816 1.00 89.50 204 PHE A O 1
ATOM 1712 N N . PRO A 1 205 ? -1.636 14.603 -3.188 1.00 85.81 205 PRO A N 1
ATOM 1713 C CA . PRO A 1 205 ? -1.551 15.860 -3.948 1.00 85.81 205 PRO A CA 1
ATOM 1714 C C . PRO A 1 205 ? -0.200 16.148 -4.622 1.00 85.81 205 PRO A C 1
ATOM 1716 O O . PRO A 1 205 ? -0.066 17.191 -5.254 1.00 85.81 205 PRO A O 1
ATOM 1719 N N . LYS A 1 206 ? 0.813 15.282 -4.476 1.00 82.94 206 LYS A N 1
ATOM 1720 C CA . LYS A 1 206 ? 2.185 15.583 -4.922 1.00 82.94 206 LYS A CA 1
ATOM 1721 C C . LYS A 1 206 ? 2.278 15.768 -6.442 1.00 82.94 206 LYS A C 1
ATOM 1723 O O . LYS A 1 206 ? 3.023 16.641 -6.873 1.00 82.94 206 LYS A O 1
ATOM 1728 N N . CYS A 1 207 ? 1.495 15.000 -7.214 1.00 82.12 207 CYS A N 1
ATOM 1729 C CA . CYS A 1 207 ? 1.230 15.203 -8.649 1.00 82.12 207 CYS A CA 1
ATOM 1730 C C . CYS A 1 207 ? 2.481 15.598 -9.453 1.00 82.12 207 CYS A C 1
ATOM 1732 O O . CYS A 1 207 ? 2.485 16.604 -10.164 1.00 82.12 207 CYS A O 1
ATOM 1734 N N . TYR A 1 208 ? 3.568 14.840 -9.288 1.00 84.88 208 TYR A N 1
ATOM 1735 C CA . TYR A 1 208 ? 4.855 15.195 -9.875 1.00 84.88 208 TYR A CA 1
ATOM 1736 C C . TYR A 1 208 ? 4.783 15.111 -11.404 1.00 84.88 208 TYR A C 1
ATOM 1738 O O . TYR A 1 208 ? 4.712 14.022 -11.960 1.00 84.88 208 TYR A O 1
ATOM 1746 N N . SER A 1 209 ? 4.788 16.253 -12.091 1.00 83.12 209 SER A N 1
ATOM 1747 C CA . SER A 1 209 ? 4.790 16.297 -13.558 1.00 83.12 209 SER A CA 1
ATOM 1748 C C . SER A 1 209 ? 6.084 15.678 -14.106 1.00 83.12 209 SER A C 1
ATOM 1750 O O . SER A 1 209 ? 7.156 15.998 -13.581 1.00 83.12 209 SER A O 1
ATOM 1752 N N . PRO A 1 210 ? 6.035 14.807 -15.134 1.00 87.75 210 PRO A N 1
ATOM 1753 C CA . PRO A 1 210 ? 4.906 14.519 -16.036 1.00 87.75 210 PRO A CA 1
ATOM 1754 C C . PRO A 1 210 ? 4.022 13.309 -15.660 1.00 87.75 210 PRO A C 1
ATOM 1756 O O . PRO A 1 210 ? 3.212 12.884 -16.475 1.00 87.75 210 PRO A O 1
ATOM 1759 N N . TYR A 1 211 ? 4.161 12.754 -14.457 1.00 90.62 211 TYR A N 1
ATOM 1760 C CA . TYR A 1 211 ? 3.606 11.449 -14.098 1.00 90.62 211 TYR A CA 1
ATOM 1761 C C . TYR A 1 211 ? 2.089 11.470 -13.917 1.00 90.62 211 TYR A C 1
ATOM 1763 O O . TYR A 1 211 ? 1.515 12.407 -13.355 1.00 90.62 211 TYR A O 1
ATOM 1771 N N . THR A 1 212 ? 1.451 10.358 -14.276 1.00 92.81 212 THR A N 1
ATOM 1772 C CA . THR A 1 212 ? 0.009 10.158 -14.085 1.00 92.81 212 THR A CA 1
ATOM 1773 C C . THR A 1 212 ? -0.353 9.886 -12.609 1.00 92.81 212 THR A C 1
ATOM 1775 O O . THR A 1 212 ? 0.128 8.911 -12.025 1.00 92.81 212 THR A O 1
ATOM 1778 N N . PRO A 1 213 ? -1.211 10.698 -11.956 1.00 93.25 213 PRO A N 1
ATOM 1779 C CA . PRO A 1 213 ? -1.612 10.448 -10.572 1.00 93.25 213 PRO A CA 1
ATOM 1780 C C . PRO A 1 213 ? -2.550 9.240 -10.448 1.00 93.25 213 PRO A C 1
ATOM 1782 O O . PRO A 1 213 ? -3.637 9.227 -11.033 1.00 93.25 213 PRO A O 1
ATOM 1785 N N . ILE A 1 214 ? -2.178 8.251 -9.632 1.00 93.62 214 ILE A N 1
ATOM 1786 C CA . ILE A 1 214 ? -3.038 7.105 -9.336 1.00 93.62 214 ILE A CA 1
ATOM 1787 C C . ILE A 1 214 ? -4.236 7.547 -8.496 1.00 93.62 214 ILE A C 1
ATOM 1789 O O . ILE A 1 214 ? -4.105 8.262 -7.498 1.00 93.62 214 ILE A O 1
ATOM 1793 N N . ARG A 1 215 ? -5.434 7.121 -8.892 1.00 92.88 215 ARG A N 1
ATOM 1794 C CA . ARG A 1 215 ? -6.646 7.377 -8.109 1.00 92.88 215 ARG A CA 1
ATOM 1795 C C . ARG A 1 215 ? -6.712 6.429 -6.917 1.00 92.88 215 ARG A C 1
ATOM 1797 O O . ARG A 1 215 ? -6.168 5.332 -6.949 1.00 92.88 215 ARG A O 1
ATOM 1804 N N . GLY A 1 216 ? -7.392 6.869 -5.864 1.00 93.00 216 GLY A N 1
ATOM 1805 C CA . GLY A 1 216 ? -7.728 5.991 -4.751 1.00 93.00 216 GLY A CA 1
ATOM 1806 C C . GLY A 1 216 ? -8.619 4.839 -5.214 1.00 93.00 216 GLY A C 1
ATOM 1807 O O . GLY A 1 216 ? -9.578 5.083 -5.952 1.00 93.00 216 GLY A O 1
ATOM 1808 N N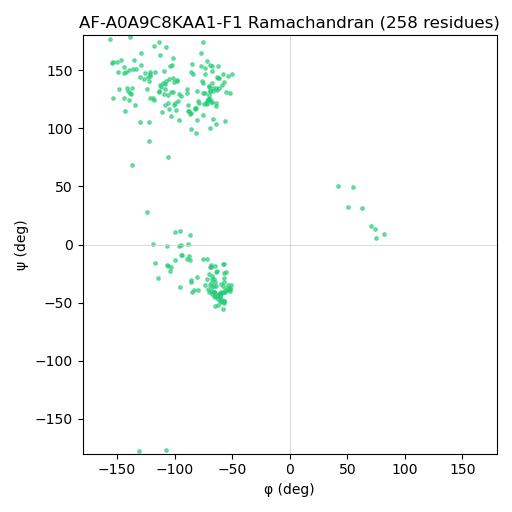 . PHE A 1 217 ? -8.328 3.609 -4.789 1.00 95.19 217 PHE A N 1
ATOM 1809 C CA . PHE A 1 217 ? -9.235 2.486 -5.031 1.00 95.19 217 PHE A CA 1
ATOM 1810 C C . PHE A 1 217 ? -10.568 2.703 -4.317 1.00 95.19 217 PHE A C 1
ATOM 1812 O O . PHE A 1 217 ? -10.622 3.253 -3.217 1.00 95.19 217 PHE A O 1
ATOM 1819 N N . THR A 1 218 ? -11.652 2.266 -4.951 1.00 94.88 218 THR A N 1
ATOM 1820 C CA . THR A 1 218 ? -13.009 2.357 -4.404 1.00 94.88 218 THR A CA 1
ATOM 1821 C C . THR A 1 218 ? -13.722 1.027 -4.591 1.00 94.88 218 THR A C 1
ATOM 1823 O O . THR A 1 218 ? -13.421 0.280 -5.522 1.00 94.88 218 THR A O 1
ATOM 1826 N N . GLY A 1 219 ? -14.651 0.724 -3.692 1.00 93.44 219 GLY A N 1
ATOM 1827 C CA . GLY A 1 219 ? -15.482 -0.470 -3.750 1.00 93.44 219 GLY A CA 1
ATOM 1828 C C . GLY A 1 219 ? -16.836 -0.219 -3.104 1.00 93.44 219 GLY A C 1
ATOM 1829 O O . GLY A 1 219 ? -16.996 0.688 -2.284 1.00 93.44 219 GLY A O 1
ATOM 1830 N N . ARG A 1 220 ? -17.828 -1.023 -3.485 1.00 92.81 220 ARG A N 1
ATOM 1831 C CA . ARG A 1 220 ? -19.173 -0.989 -2.884 1.00 92.81 220 ARG A CA 1
ATOM 1832 C C . ARG A 1 220 ? -19.184 -1.514 -1.447 1.00 92.81 220 ARG A C 1
ATOM 1834 O O . ARG A 1 220 ? -20.073 -1.160 -0.683 1.00 92.81 220 ARG A O 1
ATOM 1841 N N . ASN A 1 221 ? -18.217 -2.363 -1.125 1.00 90.25 221 ASN A N 1
ATOM 1842 C CA . ASN A 1 221 ? -17.929 -2.934 0.184 1.00 90.25 221 ASN A CA 1
ATOM 1843 C C . ASN A 1 221 ? -16.447 -3.350 0.228 1.00 90.25 221 ASN A C 1
ATOM 1845 O O . ASN A 1 221 ? -15.750 -3.266 -0.790 1.00 90.25 221 ASN A O 1
ATOM 1849 N N . HIS A 1 222 ? -15.972 -3.832 1.377 1.00 89.50 222 HIS A N 1
ATOM 1850 C CA . HIS A 1 222 ? -14.569 -4.233 1.551 1.00 89.50 222 HIS A CA 1
ATOM 1851 C C . HIS A 1 222 ? -14.147 -5.339 0.580 1.00 89.50 222 HIS A C 1
ATOM 1853 O O . HIS A 1 222 ? -13.067 -5.278 -0.003 1.00 89.50 222 HIS A O 1
ATOM 1859 N N . GLN A 1 223 ? -15.019 -6.322 0.351 1.00 89.25 223 GLN A N 1
ATOM 1860 C CA . GLN A 1 223 ? -14.731 -7.436 -0.549 1.00 89.25 223 GLN A CA 1
ATOM 1861 C C . GLN A 1 223 ? -14.582 -6.973 -2.008 1.00 89.25 223 GLN A C 1
ATOM 1863 O O . GLN A 1 223 ? -13.718 -7.450 -2.739 1.00 89.25 223 GLN A O 1
ATOM 1868 N N . ASP A 1 224 ? -15.431 -6.048 -2.447 1.00 92.50 224 ASP A N 1
ATOM 1869 C CA . ASP A 1 224 ? -15.381 -5.445 -3.778 1.00 92.50 224 ASP A CA 1
ATOM 1870 C C . ASP A 1 224 ? -14.138 -4.562 -3.935 1.00 92.50 224 ASP A C 1
ATOM 1872 O O . ASP A 1 224 ? -13.459 -4.618 -4.957 1.00 92.50 224 ASP A O 1
ATOM 1876 N N . LEU A 1 225 ? -13.779 -3.807 -2.892 1.00 92.88 225 LEU A N 1
ATOM 1877 C CA . LEU A 1 225 ? -12.545 -3.025 -2.858 1.00 92.88 225 LEU A CA 1
ATOM 1878 C C . LEU A 1 225 ? -11.310 -3.920 -3.030 1.00 92.88 225 LEU A C 1
ATOM 1880 O O . LEU A 1 225 ? -10.461 -3.619 -3.866 1.00 92.88 225 LEU A O 1
ATOM 1884 N N . GLN A 1 226 ? -11.238 -5.027 -2.287 1.00 92.00 226 GLN A N 1
ATOM 1885 C CA . GLN A 1 226 ? -10.148 -5.999 -2.384 1.00 92.00 226 GLN A CA 1
ATOM 1886 C C . GLN A 1 226 ? -10.061 -6.596 -3.793 1.00 92.00 226 GLN A C 1
ATOM 1888 O O . GLN A 1 226 ? -9.013 -6.537 -4.428 1.00 92.00 226 GLN A O 1
ATOM 1893 N N . LYS A 1 227 ? -11.192 -7.050 -4.349 1.00 93.19 227 LYS A N 1
ATOM 1894 C CA . LYS A 1 227 ? -11.255 -7.563 -5.728 1.00 93.19 227 LYS A CA 1
ATOM 1895 C C . LYS A 1 227 ? -10.785 -6.538 -6.758 1.00 93.19 227 LYS A C 1
ATOM 1897 O O . LYS A 1 227 ? -10.093 -6.908 -7.704 1.00 93.19 227 LYS A O 1
ATOM 1902 N N . ASN A 1 228 ? -11.151 -5.267 -6.593 1.00 94.62 228 ASN A N 1
ATOM 1903 C CA . ASN A 1 228 ? -10.732 -4.197 -7.497 1.00 94.62 228 ASN A CA 1
ATOM 1904 C C . ASN A 1 228 ? -9.217 -3.966 -7.437 1.00 94.62 228 ASN A C 1
ATOM 1906 O O . ASN A 1 228 ? -8.592 -3.780 -8.481 1.00 94.62 228 ASN A O 1
ATOM 1910 N N . ILE A 1 229 ? -8.631 -4.012 -6.238 1.00 94.62 229 ILE A N 1
ATOM 1911 C CA . ILE A 1 229 ? -7.181 -3.905 -6.048 1.00 94.62 229 ILE A CA 1
ATOM 1912 C C . ILE A 1 229 ? -6.486 -5.113 -6.677 1.00 94.62 229 ILE A C 1
ATOM 1914 O O . ILE A 1 229 ? -5.620 -4.934 -7.529 1.00 94.62 229 ILE A O 1
ATOM 1918 N N . ASP A 1 230 ? -6.898 -6.330 -6.329 1.00 94.56 230 ASP A N 1
ATOM 1919 C CA . ASP A 1 230 ? -6.265 -7.565 -6.802 1.00 94.56 230 ASP A CA 1
ATOM 1920 C C . ASP A 1 230 ? -6.319 -7.682 -8.326 1.00 94.56 230 ASP A C 1
ATOM 1922 O O . ASP A 1 230 ? -5.327 -8.025 -8.972 1.00 94.56 230 ASP A O 1
ATOM 1926 N N . LYS A 1 231 ? -7.464 -7.330 -8.922 1.00 96.25 231 LYS A N 1
ATOM 1927 C CA . LYS A 1 231 ? -7.629 -7.282 -10.375 1.00 96.25 231 LYS A CA 1
ATOM 1928 C C . LYS A 1 231 ? -6.653 -6.295 -11.013 1.00 96.25 231 LYS A C 1
ATOM 1930 O O . LYS A 1 231 ? -5.955 -6.660 -11.954 1.00 96.25 231 LYS A O 1
ATOM 1935 N N . TYR A 1 232 ? -6.572 -5.075 -10.487 1.00 96.38 232 TYR A N 1
ATOM 1936 C CA . TYR A 1 232 ? -5.671 -4.046 -11.004 1.00 96.38 232 TYR A CA 1
ATOM 1937 C C . TYR A 1 232 ? -4.197 -4.461 -10.892 1.00 96.38 232 TYR A C 1
ATOM 1939 O O . TYR A 1 232 ? -3.425 -4.305 -11.837 1.00 96.38 232 TYR A O 1
ATOM 1947 N N . LEU A 1 233 ? -3.806 -5.030 -9.748 1.00 95.38 233 LEU A N 1
ATOM 1948 C CA . LEU A 1 233 ? -2.452 -5.530 -9.518 1.00 95.38 233 LEU A CA 1
ATOM 1949 C C . LEU A 1 233 ? -2.099 -6.663 -10.484 1.00 95.38 233 LEU A C 1
ATOM 1951 O O . LEU A 1 233 ? -1.003 -6.663 -11.045 1.00 95.38 233 LEU A O 1
ATOM 1955 N N . LYS A 1 234 ? -3.027 -7.594 -10.718 1.00 96.12 234 LYS A N 1
ATOM 1956 C CA . LYS A 1 234 ? -2.846 -8.691 -11.670 1.00 96.12 234 LYS A CA 1
ATOM 1957 C C . LYS A 1 234 ? -2.653 -8.176 -13.098 1.00 96.12 234 LYS A C 1
ATOM 1959 O O . LYS A 1 234 ? -1.658 -8.522 -13.727 1.00 96.12 234 LYS A O 1
ATOM 1964 N N . GLU A 1 235 ? -3.550 -7.314 -13.575 1.00 95.94 235 GLU A N 1
ATOM 1965 C CA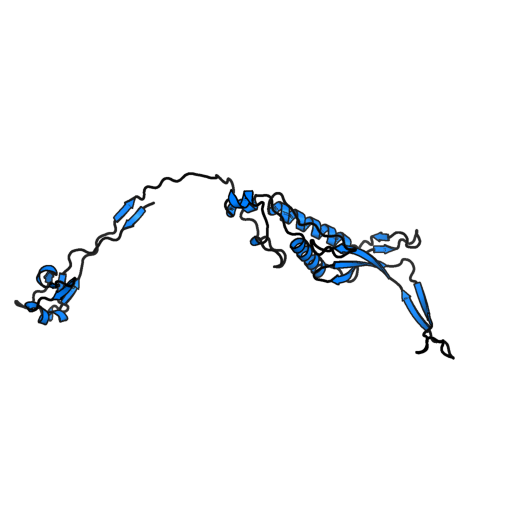 . GLU A 1 235 ? -3.487 -6.738 -14.928 1.00 95.94 235 GLU A CA 1
ATOM 1966 C C . GLU A 1 235 ? -2.175 -5.971 -15.158 1.00 95.94 235 GLU A C 1
ATOM 1968 O O . GLU A 1 235 ? -1.523 -6.127 -16.192 1.00 95.94 235 GLU A O 1
ATOM 1973 N N . ILE A 1 236 ? -1.723 -5.193 -14.169 1.00 95.44 236 ILE A N 1
ATOM 1974 C CA . ILE A 1 236 ? -0.435 -4.494 -14.249 1.00 95.44 236 ILE A CA 1
ATOM 1975 C C . ILE A 1 236 ? 0.731 -5.466 -14.332 1.00 95.44 236 ILE A C 1
ATOM 1977 O O . ILE A 1 236 ? 1.642 -5.253 -15.133 1.00 95.44 236 ILE A O 1
ATOM 1981 N N . MET A 1 237 ? 0.744 -6.509 -13.504 1.00 95.56 237 MET A N 1
ATOM 1982 C CA . MET A 1 237 ? 1.854 -7.457 -13.513 1.00 95.56 237 MET A CA 1
ATOM 1983 C C . MET A 1 237 ? 1.908 -8.258 -14.808 1.00 95.56 237 MET A C 1
ATOM 1985 O O . MET A 1 237 ? 3.005 -8.485 -15.313 1.00 95.56 237 MET A O 1
ATOM 1989 N N . GLU A 1 238 ? 0.760 -8.620 -15.384 1.00 94.25 238 GLU A N 1
ATOM 1990 C CA . GLU A 1 238 ? 0.689 -9.217 -16.720 1.00 94.25 238 GLU A CA 1
ATOM 1991 C C . GLU A 1 238 ? 1.340 -8.286 -17.749 1.00 94.25 238 GLU A C 1
ATOM 1993 O O . GLU A 1 238 ? 2.263 -8.689 -18.462 1.00 94.25 238 GLU A O 1
ATOM 1998 N N . ILE A 1 239 ? 0.963 -7.004 -17.757 1.00 92.62 239 ILE A N 1
ATOM 1999 C CA . ILE A 1 239 ? 1.558 -6.013 -18.658 1.00 92.62 239 ILE A CA 1
ATOM 2000 C C . ILE A 1 239 ? 3.063 -5.869 -18.411 1.00 92.62 239 ILE A C 1
ATOM 2002 O O 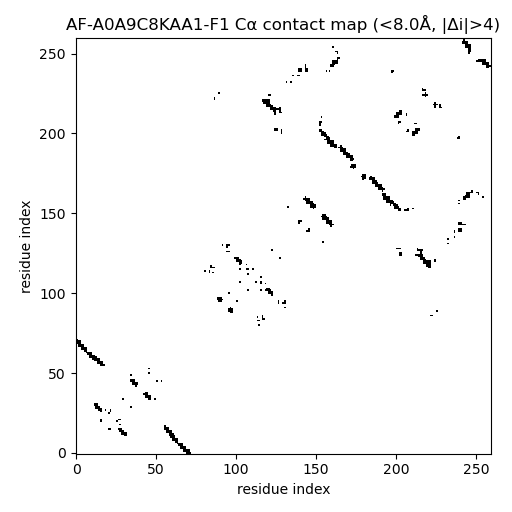. ILE A 1 239 ? 3.820 -5.845 -19.374 1.00 92.62 239 ILE A O 1
ATOM 2006 N N . ILE A 1 240 ? 3.535 -5.780 -17.167 1.00 94.25 240 ILE A N 1
ATOM 2007 C CA . ILE A 1 240 ? 4.957 -5.557 -16.856 1.00 94.25 240 ILE A CA 1
ATOM 2008 C C . ILE A 1 240 ? 5.809 -6.788 -17.187 1.00 94.25 240 ILE A C 1
ATOM 2010 O O . ILE A 1 240 ? 6.903 -6.635 -17.735 1.00 94.25 240 ILE A O 1
ATOM 2014 N N . ASN A 1 241 ? 5.326 -7.992 -16.887 1.00 94.19 241 ASN A N 1
ATOM 2015 C CA . ASN A 1 241 ? 6.114 -9.218 -16.998 1.00 94.19 241 ASN A CA 1
ATOM 2016 C C . ASN A 1 241 ? 6.023 -9.888 -18.376 1.00 94.19 241 ASN A C 1
ATOM 2018 O O . ASN A 1 241 ? 6.850 -10.748 -18.668 1.00 94.19 241 ASN A O 1
ATOM 2022 N N . THR A 1 242 ? 5.085 -9.488 -19.244 1.00 92.12 242 THR A N 1
ATOM 2023 C CA . THR A 1 242 ? 4.995 -10.029 -20.612 1.00 92.12 242 THR A CA 1
ATOM 2024 C C . THR A 1 242 ? 6.243 -9.663 -21.429 1.00 92.12 242 THR A C 1
ATOM 2026 O O . THR A 1 242 ? 6.480 -8.468 -21.654 1.00 92.12 242 THR A O 1
ATOM 2029 N N . PRO A 1 243 ? 7.035 -10.628 -21.922 1.00 91.25 243 PRO A N 1
ATOM 2030 C CA . PRO A 1 243 ? 8.232 -10.326 -22.692 1.00 91.25 243 PRO A CA 1
ATOM 2031 C C . PRO A 1 243 ? 7.884 -9.878 -24.109 1.00 91.25 243 PRO A C 1
ATOM 2033 O O . PRO A 1 243 ? 6.991 -10.426 -24.759 1.00 91.25 243 PRO A O 1
ATOM 2036 N N . LEU A 1 244 ? 8.601 -8.857 -24.582 1.00 90.06 244 LEU A N 1
ATOM 2037 C CA . LEU A 1 244 ? 8.380 -8.240 -25.886 1.00 90.06 244 LEU A CA 1
ATOM 2038 C C . LEU A 1 244 ? 9.647 -8.295 -26.737 1.00 90.06 244 LEU A C 1
ATOM 2040 O O . LEU A 1 244 ? 10.757 -8.028 -26.267 1.00 90.06 244 LEU A O 1
ATOM 2044 N N . LYS A 1 245 ? 9.453 -8.550 -28.028 1.00 88.19 245 LYS A N 1
ATOM 2045 C CA . LYS A 1 245 ? 10.497 -8.498 -29.049 1.00 88.19 245 LYS A CA 1
ATOM 2046 C C . LYS A 1 245 ? 10.051 -7.596 -30.188 1.00 88.19 245 LYS A C 1
ATOM 2048 O O . LYS A 1 245 ? 8.881 -7.598 -30.555 1.00 88.19 245 LYS A O 1
ATOM 2053 N N . ASP A 1 246 ? 10.967 -6.836 -30.767 1.00 87.31 246 ASP A N 1
ATOM 2054 C CA . ASP A 1 246 ? 10.671 -6.060 -31.966 1.00 87.31 246 ASP A CA 1
ATOM 2055 C C . ASP A 1 246 ? 10.212 -6.982 -33.098 1.00 87.31 246 ASP A C 1
ATOM 2057 O O . ASP A 1 246 ? 10.780 -8.052 -33.345 1.00 87.31 246 ASP A O 1
ATOM 2061 N N . CYS A 1 247 ? 9.178 -6.546 -33.806 1.00 84.81 247 CYS A N 1
ATOM 2062 C CA . CYS A 1 247 ? 8.692 -7.253 -34.971 1.00 84.81 247 CYS A CA 1
ATOM 2063 C C . CYS A 1 247 ? 9.707 -7.137 -36.112 1.00 84.81 247 CYS A C 1
ATOM 2065 O O . CYS A 1 247 ? 10.133 -6.042 -36.488 1.00 84.81 247 CYS A O 1
ATOM 2067 N N . HIS A 1 248 ? 10.063 -8.289 -36.681 1.00 81.81 248 HIS A N 1
ATOM 2068 C CA . HIS A 1 248 ? 11.024 -8.376 -37.776 1.00 81.81 248 HIS A CA 1
ATOM 2069 C C . HIS A 1 248 ? 10.505 -7.747 -39.078 1.00 81.81 248 HIS A C 1
ATOM 2071 O O . HIS A 1 248 ? 11.295 -7.265 -39.879 1.00 81.81 248 HIS A O 1
ATOM 2077 N N . TYR A 1 249 ? 9.183 -7.718 -39.277 1.00 82.38 249 TYR A N 1
ATOM 2078 C CA . TYR A 1 249 ? 8.558 -7.269 -40.525 1.00 82.38 249 TYR A CA 1
ATOM 2079 C C . TYR A 1 249 ? 8.322 -5.757 -40.613 1.00 82.38 249 TYR A C 1
ATOM 2081 O O . TYR A 1 249 ? 8.002 -5.262 -41.688 1.00 82.38 249 TYR A O 1
ATOM 2089 N N . CYS A 1 250 ? 8.434 -5.020 -39.505 1.00 76.88 250 CYS A N 1
ATOM 2090 C CA . CYS A 1 250 ? 8.175 -3.577 -39.477 1.00 76.88 250 CYS A CA 1
ATOM 2091 C C . CYS A 1 250 ? 9.358 -2.761 -38.946 1.00 76.88 250 CYS A C 1
ATOM 2093 O O . CYS A 1 250 ? 9.156 -1.700 -38.354 1.00 76.88 250 CYS A O 1
ATOM 2095 N N . ASP A 1 251 ? 10.582 -3.270 -39.124 1.00 70.50 251 ASP A N 1
ATOM 2096 C CA . ASP A 1 251 ? 11.836 -2.586 -38.777 1.00 70.50 251 ASP A CA 1
ATOM 2097 C C . ASP A 1 251 ? 11.873 -2.033 -37.336 1.00 70.50 251 ASP A C 1
ATOM 2099 O O . ASP A 1 251 ? 12.486 -1.002 -37.049 1.00 70.50 251 ASP A O 1
ATOM 2103 N N . GLY A 1 252 ? 11.206 -2.723 -36.401 1.00 68.56 252 GLY A N 1
ATOM 2104 C CA . GLY A 1 252 ? 11.137 -2.338 -34.988 1.00 68.56 252 GLY A CA 1
ATOM 2105 C C . GLY A 1 252 ? 10.100 -1.264 -34.634 1.00 68.56 252 GLY A C 1
ATOM 2106 O O . GLY A 1 252 ? 10.086 -0.798 -33.494 1.00 68.56 252 GLY A O 1
ATOM 2107 N N . MET A 1 253 ? 9.205 -0.878 -35.554 1.00 77.44 253 MET A N 1
ATOM 2108 C CA . MET A 1 253 ? 8.074 0.010 -35.230 1.00 77.44 253 MET A CA 1
ATOM 2109 C C . MET A 1 253 ? 6.994 -0.682 -34.387 1.00 77.44 253 MET A C 1
ATOM 2111 O O . MET A 1 253 ? 6.323 -0.038 -33.585 1.00 77.44 253 MET A O 1
ATOM 2115 N N . GLY A 1 254 ? 6.835 -1.995 -34.548 1.00 80.38 254 GLY A N 1
ATOM 2116 C CA . GLY A 1 254 ? 5.911 -2.832 -33.785 1.00 80.38 254 GLY A CA 1
ATOM 2117 C C . GLY A 1 254 ? 6.644 -3.826 -32.889 1.00 80.38 254 GLY A C 1
ATOM 2118 O O . GLY A 1 254 ? 7.822 -4.120 -33.093 1.00 80.38 254 GLY A O 1
ATOM 2119 N N . VAL A 1 255 ? 5.922 -4.370 -31.912 1.00 85.00 255 VAL A N 1
ATOM 2120 C CA . VAL A 1 255 ? 6.416 -5.378 -30.965 1.00 85.00 255 VAL A CA 1
ATOM 2121 C C . VAL A 1 255 ? 5.536 -6.623 -31.019 1.00 85.00 255 VAL A C 1
ATOM 2123 O O . VAL A 1 255 ? 4.328 -6.528 -31.220 1.00 85.00 255 VAL A O 1
ATOM 2126 N N . ILE A 1 256 ? 6.151 -7.788 -30.862 1.00 86.75 256 ILE A N 1
ATOM 2127 C CA . ILE A 1 256 ? 5.507 -9.097 -30.797 1.00 86.75 256 ILE A CA 1
ATOM 2128 C C . ILE A 1 256 ? 5.648 -9.601 -29.362 1.00 86.75 256 ILE A C 1
ATOM 2130 O O . ILE A 1 256 ? 6.701 -9.435 -28.737 1.00 86.75 256 ILE A O 1
ATOM 2134 N N . ILE A 1 257 ? 4.582 -10.211 -28.853 1.00 84.94 257 ILE A N 1
ATOM 2135 C CA . ILE A 1 257 ? 4.610 -10.934 -27.586 1.00 84.94 257 ILE A CA 1
ATOM 2136 C C . ILE A 1 257 ? 5.400 -12.219 -27.817 1.00 84.94 257 ILE A C 1
ATOM 2138 O O . ILE A 1 257 ? 5.059 -13.023 -28.681 1.00 84.94 257 ILE A O 1
ATOM 2142 N N . THR A 1 258 ? 6.477 -12.394 -27.068 1.00 77.12 258 THR A N 1
ATOM 2143 C CA . THR A 1 258 ? 7.176 -13.679 -27.018 1.00 77.12 258 THR A CA 1
ATOM 2144 C C . THR A 1 258 ? 6.440 -14.561 -26.023 1.00 77.12 258 THR A C 1
ATOM 2146 O O . THR A 1 258 ? 6.349 -14.212 -24.851 1.00 77.12 258 THR A O 1
ATOM 2149 N N . GLU A 1 259 ? 5.883 -15.678 -26.479 1.00 65.88 259 GLU A N 1
ATOM 2150 C CA . GLU A 1 259 ? 5.413 -16.717 -25.565 1.00 65.88 259 GLU A CA 1
ATOM 2151 C C . GLU A 1 259 ? 6.646 -17.359 -24.916 1.00 65.88 259 GLU A C 1
ATOM 2153 O O . GLU A 1 259 ? 7.597 -17.730 -25.611 1.00 65.88 259 GLU A O 1
ATOM 2158 N N . THR A 1 260 ? 6.666 -17.381 -23.585 1.00 52.19 260 THR A N 1
ATOM 2159 C CA . THR A 1 260 ? 7.638 -18.136 -22.779 1.00 52.19 260 THR A CA 1
ATOM 2160 C C . THR A 1 260 ? 7.188 -19.567 -22.610 1.00 52.19 260 THR A C 1
ATOM 2162 O O . THR A 1 260 ? 5.998 -19.729 -22.256 1.00 52.19 260 THR A O 1
#

Foldseek 3Di:
DWDWAFDDFAFKKWAFPDPVPDDPVRHRIGGQVVQWDQDPVRDIDGDPVCNVCVVGIDIDTHGDGIDIDDDDDDDDPLDDDPDQPPDDWPDLPPLDTPVQKDAPPVCPVRDDPSCQQQAKIWHALLSLVVSLLVLCVVQFDPVFKDWPDRDSFKTWIKGKAFEPDKDKDKAWDADPVRHADPPTDIDIDIDGTDIDTQDMEGDPPSCPPPHHRGGMQIARGNVRSSVSSVVVSVVVNCSRHFHWYADPVPNRPDIDGDDD

Nearest PDB structures (foldseek):
  8u7i-assembly1_L  TM=8.616E-01  e=4.978E-16  Bacillus phage phi3T
  8u7i-assembly1_N  TM=7.945E-01  e=4.244E-07  Bacillus phage phi3T
  9fsm-assembly1_A  TM=3.886E-01  e=2.789E-01  Klebsiella pneumoniae
  9fs5-assembly1_A  TM=3.217E-01  e=8.516E-01  Escherichia coli
  8q3k-assembly1_C  TM=2.415E-01  e=6.657E+00  African swine fever virus BA71V

Secondary structure (DSSP, 8-state):
-EEEEPPPPEEEEEEES-GGG--SSS-SEEEHHHHEEE-TTS-EEE-GGGGGGGGGEEEEEEPPPPEEEE-----------S---------STTSS-GGG-B--HHHHHHS-TTTGGGS-EE--HHHHHHHHHHHHHHH--TTTEEEEEE-SSEEEEEEEEEEEEEEEEEEE-B-TTS-B-SS--EEEEEEEEEEEEEEEEEETTT--TTSPEEPPPEESSHHHHHHHHHHHHHHHHHHHHS-EEE-GGGTTSSEEEPP-

pLDDT: mean 86.23, std 7.97, range [52.19, 96.69]

Sequence (260 aa):
MKKIVRQPNINHRFELVSDSFASSDIPRVMPKHEIMEENEDGYCGWKEEFKHLQSLYEEKSDKQPDILEPIEFTYTTILEVPEIKISEDFNYGGIVSQGDIKHQIIDEIIFPDIVLPNKPSKLTSHQSYNIVRNHIKQNINMDVSKITSDYDFCFTVKKKVILSSPRHIKNEILNARGRSYQKRRYREYYVKEREVEVFEMTYFPKCYSPYTPIRGFTGRNHQDLQKNIDKYLKEIMEIINTPLKDCHYCDGMGVIITET